Protein AF-T0YMT3-F1 (afdb_monomer_lite)

Foldseek 3Di:
DVVLLVVLLVQLVVVLVVVVVVDPAQEDESEEDPADAQQLQCDPDPQHHVDDPVVSVCSNPVSNVVSCVVSVHDRHHYHYNHPCVVPVPPDDDDWDFPDKAAFQLADQDDDDPPQDPLNVVLSVLLVCLVPDQLVVSLVVLVVSLVVQVVCVVVVNDDPVSNSNSVRSSSNSLVVSLVPADCVDPVRVVVNVVSLVNRAMETEIADFCVPPPVCCLPPVHHHEDDDPDDPVPAADAHYAYAYPDPDPSSRGPPDHRDCVSNPDPDPPDDDDDDDDDHHHDDDDDPPDPDDDDDDDDDDDDD

Radius of gyration: 29.38 Å; chains: 1; bounding box: 83×48×88 Å

InterPro domains:
  IPR002985 Arginine decarboxylase [PR01180] (68-85)
  IPR002985 Arginine decarboxylase [PR01180] (205-226)
  IPR002985 Arginine decarboxylase [PR01180] (230-255)
  IPR002985 Arginine decarboxylase [PTHR43295] (2-250)
  IPR009006 Alanine racemase/group IV decarboxylase, C-terminal [G3DSA:2.40.37.10] (154-273)
  IPR022644 Orn/DAP/Arg decarboxylase 2, N-terminal [PF02784] (3-88)
  IPR029066 PLP-binding barrel [G3DSA:3.20.20.10] (1-90)
  IPR029066 PLP-binding barrel [SSF51419] (3-90)
  IPR040634 Arginine decarboxylase, helical bundle domain [PF17810] (113-195)

pLDDT: mean 78.47, std 23.57, range [20.86, 96.75]

Organism: NCBI:txid410659

Sequence (301 aa):
MRDIASGMREAGQYLVQLAQQGVGLRWIDVGGGLGVDYEGTRSRSYCSINYAIEQYAQAIVQPLAELCASAGLAPPRIVTEAGRAMTAHHAVLITNVSEVETAPRGARGALAADTPAVLRHLHALHAELAARPPTEIYLEAQQHHAEGLALFARGQLDLAQRAALDDVFHALAHAVRARLDPQERAHRALLDELDEKLVDKYFVNFSVFESIPDVWAIDQIFPIVPIAGLDARPTRRGVIADLTCDSDGASISTWTPAASMSACRCTRCPSTRRIAWAFSWSAPIRKPSATSTTCSATPMR

Secondary structure (DSSP, 8-state):
-HHHHHHHHHHHHHHHHHHHTT----EEE--S-----SSSS-SSSTT--SS-HHHHHHHHHHHHHHHHHHHTPPPPEEE---HHHHHTTS------EEEEEPPP-----PPPTT--HHHHHHHHHHHHTTTS-HHHHHHHHHHHHHHHHHHHHTTSS-HHHHHHHHHHHHHHHHHHHTT--TT-HHHHHHHHHHHHHT-EEEEESS-HHHH-HHHHHH--------SS-TTSPP-S-EEEE-SSS-GGGG-B-----TTSS-----TT---------------------------------

Structure (mmCIF, N/CA/C/O backbone):
data_AF-T0YMT3-F1
#
_entry.id   AF-T0YMT3-F1
#
loop_
_atom_site.group_PDB
_atom_site.id
_atom_site.type_symbol
_atom_site.label_atom_id
_atom_site.label_alt_id
_atom_site.label_comp_id
_atom_site.label_asym_id
_atom_site.label_entity_id
_atom_site.label_seq_id
_atom_site.pdbx_PDB_ins_code
_atom_site.Cartn_x
_atom_site.Cartn_y
_atom_site.Cartn_z
_atom_site.occupancy
_atom_site.B_iso_or_equiv
_atom_site.auth_seq_id
_atom_site.auth_comp_id
_atom_site.auth_asym_id
_atom_site.auth_atom_id
_atom_site.pdbx_PDB_model_num
ATOM 1 N N . MET A 1 1 ? -1.712 -0.721 23.842 1.00 70.69 1 MET A N 1
ATOM 2 C CA . MET A 1 1 ? -1.976 -1.313 25.179 1.00 70.69 1 MET A CA 1
ATOM 3 C C . MET A 1 1 ? -1.482 -0.459 26.333 1.00 70.69 1 MET A C 1
ATOM 5 O O . MET A 1 1 ? -2.296 -0.130 27.183 1.00 70.69 1 MET A O 1
ATOM 9 N N . ARG A 1 2 ? -0.193 -0.081 26.386 1.00 78.31 2 ARG A N 1
ATOM 10 C CA . ARG A 1 2 ? 0.311 0.790 27.467 1.00 78.31 2 ARG A CA 1
ATOM 11 C C . ARG A 1 2 ? -0.415 2.135 27.518 1.00 78.31 2 ARG A C 1
ATOM 13 O O . ARG A 1 2 ? -0.766 2.563 28.610 1.00 78.31 2 ARG A O 1
ATOM 20 N N . ASP A 1 3 ? -0.699 2.715 26.356 1.00 82.69 3 ASP A N 1
ATOM 21 C CA . ASP A 1 3 ? -1.367 4.018 26.250 1.00 82.69 3 ASP A CA 1
ATOM 22 C C . ASP A 1 3 ? -2.813 3.946 26.758 1.00 82.69 3 ASP A C 1
ATOM 24 O O . ASP A 1 3 ? -3.186 4.709 27.642 1.00 82.69 3 ASP A O 1
ATOM 28 N N . ILE A 1 4 ? -3.576 2.935 26.317 1.00 84.31 4 ILE A N 1
ATOM 29 C CA . ILE A 1 4 ? -4.943 2.656 26.799 1.00 84.31 4 ILE A CA 1
ATOM 30 C C . ILE A 1 4 ? -4.948 2.461 28.319 1.00 84.31 4 ILE A C 1
ATOM 32 O O . ILE A 1 4 ? -5.679 3.140 29.028 1.00 84.31 4 ILE A O 1
ATOM 36 N N . ALA A 1 5 ? -4.083 1.590 28.845 1.00 84.81 5 ALA A N 1
ATOM 37 C CA . ALA A 1 5 ? -4.021 1.342 30.284 1.00 84.81 5 ALA A CA 1
ATOM 38 C C . ALA A 1 5 ? -3.609 2.593 31.084 1.00 84.81 5 ALA A C 1
ATOM 40 O O . ALA A 1 5 ? -4.014 2.745 32.234 1.00 84.81 5 ALA A O 1
ATOM 41 N N . SER A 1 6 ? -2.793 3.482 30.506 1.00 88.50 6 SER A N 1
ATOM 42 C CA . SER A 1 6 ? -2.407 4.743 31.147 1.00 88.50 6 SER A CA 1
ATOM 43 C C . SER A 1 6 ? -3.567 5.727 31.206 1.00 88.50 6 SER A C 1
ATOM 45 O O . SER A 1 6 ? -3.863 6.222 32.291 1.00 88.50 6 SER A O 1
ATOM 47 N N . GLY A 1 7 ? -4.264 5.935 30.085 1.00 90.44 7 GLY A N 1
ATOM 48 C CA . GLY A 1 7 ? -5.456 6.783 30.044 1.00 90.44 7 GLY A CA 1
ATOM 49 C C . GLY A 1 7 ? -6.549 6.274 30.985 1.00 90.44 7 GLY A C 1
ATOM 50 O O . GLY A 1 7 ? -7.163 7.054 31.704 1.00 90.44 7 GLY A O 1
ATOM 51 N N . MET A 1 8 ? -6.719 4.952 31.085 1.00 90.50 8 MET A N 1
ATOM 52 C CA . MET A 1 8 ? -7.699 4.359 31.997 1.00 90.50 8 MET A CA 1
ATOM 53 C C . MET A 1 8 ? -7.346 4.525 33.475 1.00 90.50 8 MET A C 1
ATOM 55 O O . MET A 1 8 ? -8.243 4.706 34.296 1.00 90.50 8 MET A O 1
ATOM 59 N N . ARG A 1 9 ? -6.055 4.502 33.833 1.00 90.75 9 ARG A N 1
ATOM 60 C CA . ARG A 1 9 ? -5.626 4.824 35.203 1.00 90.75 9 ARG A CA 1
ATOM 61 C C . ARG A 1 9 ? -5.932 6.274 35.554 1.00 90.75 9 ARG A C 1
ATOM 63 O O . ARG A 1 9 ? -6.418 6.533 36.648 1.00 90.75 9 ARG A O 1
ATOM 70 N N . GLU A 1 10 ? -5.669 7.199 34.638 1.00 93.25 10 GLU A N 1
ATOM 71 C CA . GLU A 1 10 ? -5.957 8.619 34.834 1.00 93.25 10 GLU A CA 1
ATOM 72 C C . GLU A 1 10 ? -7.467 8.876 34.955 1.00 93.25 10 GLU A C 1
ATOM 74 O O . GLU A 1 10 ? -7.916 9.453 35.944 1.00 93.25 10 GLU A O 1
ATOM 79 N N . ALA A 1 11 ? -8.271 8.351 34.026 1.00 91.75 11 ALA A N 1
ATOM 80 C CA . ALA A 1 11 ? -9.731 8.443 34.081 1.00 91.75 11 ALA A CA 1
ATOM 81 C C . ALA A 1 11 ? -10.308 7.814 35.365 1.00 91.75 11 ALA A C 1
ATOM 83 O O . ALA A 1 11 ? -11.217 8.365 35.988 1.00 91.75 11 ALA A O 1
ATOM 84 N N . GLY A 1 12 ? -9.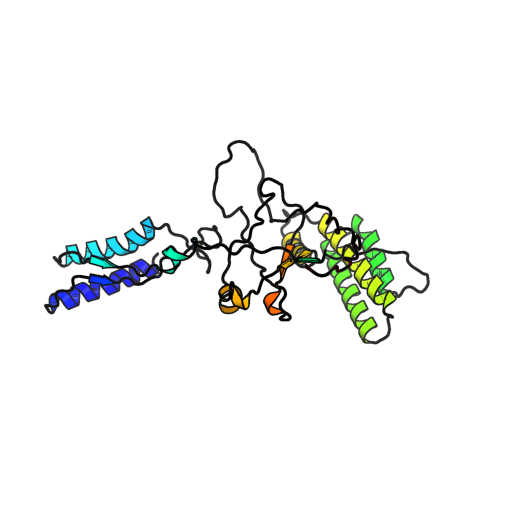743 6.688 35.811 1.00 91.62 12 GLY A N 1
ATOM 85 C CA . GLY A 1 12 ? -10.102 6.063 37.081 1.00 91.62 12 GLY A CA 1
ATOM 86 C C . GLY A 1 12 ? -9.771 6.931 38.301 1.00 91.62 12 GLY A C 1
ATOM 87 O O . GLY A 1 12 ? -10.536 6.941 39.261 1.00 91.62 12 GLY A O 1
ATOM 88 N N . GLN A 1 13 ? -8.684 7.708 38.271 1.00 93.19 13 GLN A N 1
ATOM 89 C CA . GLN A 1 13 ? -8.389 8.671 39.338 1.00 93.19 13 GLN A CA 1
ATOM 90 C C . GLN A 1 13 ? -9.407 9.812 39.367 1.00 93.19 13 GLN A C 1
ATOM 92 O O . GLN A 1 13 ? -9.886 10.160 40.444 1.00 93.19 13 GLN A O 1
ATOM 97 N N . TYR A 1 14 ? -9.811 10.342 38.208 1.00 93.44 14 TYR A N 1
ATOM 98 C CA . TYR A 1 14 ? -10.896 11.327 38.145 1.00 93.44 14 TYR A CA 1
ATOM 99 C C . TYR A 1 14 ? -12.194 10.790 38.759 1.00 93.44 14 TYR A C 1
ATOM 101 O O . TYR A 1 14 ? -12.825 11.490 39.549 1.00 93.44 14 TYR A O 1
ATOM 109 N N . LEU A 1 15 ? -12.558 9.535 38.468 1.00 93.19 15 LEU A N 1
ATOM 110 C CA . LEU A 1 15 ? -13.716 8.876 39.079 1.00 93.19 15 LEU A CA 1
ATOM 111 C C . LEU A 1 15 ? -13.621 8.867 40.614 1.00 93.19 15 LEU A C 1
ATOM 113 O O . LEU A 1 15 ? -14.585 9.233 41.286 1.00 93.19 15 LEU A O 1
ATOM 117 N N . VAL A 1 16 ? -12.465 8.483 41.166 1.00 93.00 16 VAL A N 1
ATOM 118 C CA . VAL A 1 16 ? -12.242 8.434 42.620 1.00 93.00 16 VAL A CA 1
ATOM 119 C C . VAL A 1 16 ? -12.342 9.824 43.249 1.00 93.00 16 VAL A C 1
ATOM 121 O O . VAL A 1 16 ? -13.057 10.000 44.235 1.00 93.00 16 VAL A O 1
ATOM 124 N N . GLN A 1 17 ? -11.664 10.819 42.673 1.00 94.38 17 GLN A N 1
ATOM 125 C CA . GLN A 1 17 ? -11.646 12.188 43.199 1.00 94.38 17 GLN A CA 1
ATOM 126 C C . GLN A 1 17 ? -13.041 12.830 43.166 1.00 94.38 17 GLN A C 1
ATOM 128 O O . GLN A 1 17 ? -13.452 13.478 44.127 1.00 94.38 17 GLN A O 1
ATOM 133 N N . LEU A 1 18 ? -13.810 12.608 42.097 1.00 94.31 18 LEU A N 1
ATOM 134 C CA . LEU A 1 18 ? -15.179 13.117 41.983 1.00 94.31 18 LEU A CA 1
ATOM 135 C C . LEU A 1 18 ? -16.138 12.408 42.948 1.00 94.31 18 LEU A C 1
ATOM 137 O O . LEU A 1 18 ? -16.992 13.058 43.553 1.00 94.31 18 LEU A O 1
ATOM 141 N N . ALA A 1 19 ? -15.966 11.102 43.158 1.00 92.38 19 ALA A N 1
ATOM 142 C CA . ALA A 1 19 ? -16.743 10.363 44.148 1.00 92.38 19 ALA A CA 1
ATOM 143 C C . ALA A 1 19 ? -16.485 10.870 45.578 1.00 92.38 19 ALA A C 1
ATOM 145 O O . ALA A 1 19 ? -17.429 11.027 46.351 1.00 92.38 19 ALA A O 1
ATOM 146 N N . GLN A 1 20 ? -15.234 11.204 45.917 1.00 91.56 20 GLN A N 1
ATOM 147 C CA . GLN A 1 20 ? -14.877 11.807 47.210 1.00 91.56 20 GLN A CA 1
ATOM 148 C C . GLN A 1 20 ? -15.509 13.192 47.417 1.00 91.56 20 GLN A C 1
ATOM 150 O O . GLN A 1 20 ? -15.803 13.570 48.549 1.00 91.56 20 GLN A O 1
ATOM 155 N N . GLN A 1 21 ? -15.780 13.925 46.335 1.00 94.31 21 GLN A N 1
ATOM 156 C CA . GLN A 1 21 ? -16.524 15.190 46.362 1.00 94.31 21 GLN A CA 1
ATOM 157 C C . GLN A 1 21 ? -18.053 14.998 46.419 1.00 94.31 21 GLN A C 1
ATOM 159 O O . GLN A 1 21 ? -18.801 15.972 46.366 1.00 94.31 21 GLN A O 1
ATOM 164 N N . GLY A 1 22 ? -18.537 13.756 46.536 1.00 91.94 22 GLY A N 1
ATOM 165 C CA . GLY A 1 22 ? -19.960 13.429 46.642 1.00 91.94 22 GLY A CA 1
ATOM 166 C C . GLY A 1 22 ? -20.679 13.261 45.300 1.00 91.94 22 GLY A C 1
ATOM 167 O O . GLY A 1 22 ? -21.904 13.136 45.277 1.00 91.94 22 GLY A O 1
ATOM 168 N N . VAL A 1 23 ? -19.955 13.235 44.175 1.00 92.69 23 VAL A N 1
ATOM 169 C CA . VAL A 1 23 ? -20.554 13.036 42.849 1.00 92.69 23 VAL A CA 1
ATOM 170 C C . VAL A 1 23 ? -20.762 11.543 42.583 1.00 92.69 23 VAL A C 1
ATOM 172 O O . VAL A 1 23 ? -19.815 10.776 42.427 1.00 92.69 23 VAL A O 1
ATOM 175 N N . GLY A 1 24 ? -22.023 11.118 42.482 1.00 87.38 24 GLY A N 1
ATOM 176 C CA . GLY A 1 24 ? -22.408 9.725 42.225 1.00 87.38 24 GLY A CA 1
ATOM 177 C C . GLY A 1 24 ? -22.296 9.305 40.755 1.00 87.38 24 GLY A C 1
ATOM 178 O O . GLY A 1 24 ? -23.312 9.029 40.112 1.00 87.38 24 GLY A O 1
ATOM 179 N N . LEU A 1 25 ? -21.079 9.252 40.209 1.00 89.69 25 LEU A N 1
ATOM 180 C CA . LEU A 1 25 ? -20.840 8.772 38.845 1.00 89.69 25 LEU A CA 1
ATOM 181 C C . LEU A 1 25 ? -21.135 7.269 38.729 1.00 89.69 25 LEU A C 1
ATOM 183 O O . LEU A 1 25 ? -20.597 6.452 39.469 1.00 89.69 25 LEU A O 1
ATOM 187 N N . ARG A 1 26 ? -21.998 6.901 37.776 1.00 90.69 26 ARG A N 1
ATOM 188 C CA . ARG A 1 26 ? -22.407 5.502 37.525 1.00 90.69 26 ARG A CA 1
ATOM 189 C C . ARG A 1 26 ? -21.915 4.944 36.198 1.00 90.69 26 ARG A C 1
ATOM 191 O O . ARG A 1 26 ? -22.043 3.745 35.970 1.00 90.69 26 ARG A O 1
ATOM 198 N N . TRP A 1 27 ? -21.410 5.809 35.330 1.00 93.75 27 TRP A N 1
ATOM 199 C CA . TRP A 1 27 ? -21.008 5.477 33.975 1.00 93.75 27 TRP A CA 1
ATOM 200 C C . TRP A 1 27 ? -19.630 6.058 33.718 1.00 93.75 27 TRP A C 1
ATOM 202 O O . TRP A 1 27 ? -19.360 7.193 34.110 1.00 93.75 27 TRP A O 1
ATOM 212 N N . ILE A 1 28 ? -18.789 5.274 33.062 1.00 93.44 28 ILE A N 1
ATOM 213 C CA . ILE A 1 28 ? -17.528 5.730 32.505 1.00 93.44 28 ILE A CA 1
ATOM 214 C C . ILE A 1 28 ? -17.524 5.392 31.022 1.00 93.44 28 ILE A C 1
ATOM 216 O O . ILE A 1 28 ? -17.744 4.242 30.635 1.00 93.44 28 ILE A O 1
ATOM 220 N N . ASP A 1 29 ? -17.320 6.419 30.211 1.00 94.44 29 ASP A N 1
ATOM 221 C CA . ASP A 1 29 ? -17.131 6.272 28.780 1.00 94.44 29 ASP A CA 1
ATOM 222 C C . ASP A 1 29 ? -15.634 6.223 28.492 1.00 94.44 29 ASP A C 1
ATOM 224 O O . ASP A 1 29 ? -14.888 7.114 28.904 1.00 94.44 29 ASP A O 1
ATOM 228 N N . VAL A 1 30 ? -15.187 5.150 27.845 1.00 92.38 30 VAL A N 1
ATOM 229 C CA . VAL A 1 30 ? -13.780 4.978 27.461 1.00 92.38 30 VAL A CA 1
ATOM 230 C C . VAL A 1 30 ? -13.507 5.448 26.034 1.00 92.38 30 VAL A C 1
ATOM 232 O O . VAL A 1 30 ? -12.371 5.357 25.567 1.00 92.38 30 VAL A O 1
ATOM 235 N N . GLY A 1 31 ? -14.540 5.942 25.346 1.00 92.12 31 GLY A N 1
ATOM 236 C CA . GLY A 1 31 ? -14.498 6.331 23.949 1.00 92.12 31 GLY A CA 1
ATOM 237 C C . GLY A 1 31 ? -14.213 5.145 23.029 1.00 92.12 31 GLY A C 1
ATOM 238 O O . GLY A 1 31 ? -14.488 3.978 23.341 1.00 92.12 31 GLY A O 1
ATOM 239 N N . GLY A 1 32 ? -13.668 5.461 21.856 1.00 90.31 32 GLY A N 1
ATOM 240 C CA . GLY A 1 32 ? -13.253 4.482 20.857 1.00 90.31 32 GLY A CA 1
ATOM 241 C C . GLY A 1 32 ? -11.846 3.920 21.094 1.00 90.31 32 GLY A C 1
ATOM 242 O O . GLY A 1 32 ? -11.439 3.570 22.200 1.00 90.31 32 GLY A O 1
ATOM 243 N N . GLY A 1 33 ? -11.081 3.787 20.010 1.00 86.94 33 GLY A N 1
ATOM 244 C CA . GLY A 1 33 ? -9.682 3.347 20.071 1.00 86.94 33 GLY A CA 1
ATOM 245 C C . GLY A 1 33 ? -9.469 1.831 20.042 1.00 86.94 33 GLY A C 1
ATOM 246 O O . GLY A 1 33 ? -8.318 1.394 19.989 1.00 86.94 33 GLY A O 1
ATOM 247 N N . LEU A 1 34 ? -10.539 1.026 20.005 1.00 90.81 34 LEU A N 1
ATOM 248 C CA . LEU A 1 34 ? -10.442 -0.369 19.572 1.00 90.81 34 LEU A CA 1
ATOM 249 C C . LEU A 1 34 ? -10.103 -0.387 18.076 1.00 90.81 34 LEU A C 1
ATOM 251 O O . LEU A 1 34 ? -10.933 -0.044 17.231 1.00 90.81 34 LEU A O 1
ATOM 255 N N . GLY A 1 35 ? -8.854 -0.722 17.766 1.00 89.62 35 GLY A N 1
ATOM 256 C CA . GLY A 1 35 ? -8.352 -0.742 16.399 1.00 89.62 35 GLY A CA 1
ATOM 257 C C . GLY A 1 35 ? -8.763 -1.999 15.634 1.00 89.62 35 GLY A C 1
ATOM 258 O O . GLY A 1 35 ? -9.349 -2.931 16.184 1.00 89.62 35 GLY A O 1
ATOM 259 N N . VAL A 1 36 ? -8.430 -2.009 14.347 1.00 90.69 36 VAL A N 1
ATOM 260 C CA . VAL A 1 36 ? -8.690 -3.106 13.412 1.00 90.69 36 VAL A CA 1
ATOM 261 C C . VAL A 1 36 ? -7.386 -3.442 12.700 1.00 90.69 36 VAL A C 1
ATOM 263 O O . VAL A 1 36 ? -6.619 -2.545 12.361 1.00 90.69 36 VAL A O 1
ATOM 266 N N . ASP A 1 37 ? -7.122 -4.733 12.511 1.00 90.00 37 ASP A N 1
ATOM 267 C CA . ASP A 1 37 ? -5.931 -5.206 11.810 1.00 90.00 37 ASP A CA 1
ATOM 268 C C . ASP A 1 37 ? -6.194 -5.279 10.300 1.00 90.00 37 ASP A C 1
ATOM 270 O O . ASP A 1 37 ? -6.636 -6.311 9.797 1.00 90.00 37 ASP A O 1
ATOM 274 N N . TYR A 1 38 ? -5.947 -4.181 9.581 1.00 87.75 38 TYR A N 1
ATOM 275 C CA . TYR A 1 38 ? -6.129 -4.139 8.126 1.00 87.75 38 TYR A CA 1
ATOM 276 C C . TYR A 1 38 ? -4.989 -4.841 7.373 1.00 87.75 38 TYR A C 1
ATOM 278 O O . TYR A 1 38 ? -5.183 -5.310 6.257 1.00 87.75 38 TYR A O 1
ATOM 286 N N . GLU A 1 39 ? -3.806 -4.960 7.979 1.00 84.38 39 GLU A N 1
ATOM 287 C CA . GLU A 1 39 ? -2.652 -5.654 7.391 1.00 84.38 39 GLU A CA 1
ATOM 288 C C . GLU A 1 39 ? -2.593 -7.152 7.749 1.00 84.38 39 GLU A C 1
ATOM 290 O O . GLU A 1 39 ? -1.747 -7.902 7.254 1.00 84.38 39 GLU A O 1
ATOM 295 N N . GLY A 1 40 ? -3.401 -7.615 8.696 1.00 83.69 40 GLY A N 1
ATOM 296 C CA . GLY A 1 40 ? -3.284 -8.963 9.249 1.00 83.69 40 GLY A CA 1
ATOM 297 C C . GLY A 1 40 ? -1.931 -9.256 9.916 1.00 83.69 40 GLY A C 1
ATOM 298 O O . GLY A 1 40 ? -1.668 -10.408 10.248 1.00 83.69 40 GLY A O 1
ATOM 299 N N . THR A 1 41 ? -1.031 -8.275 10.077 1.00 80.44 41 THR A N 1
ATOM 300 C CA . THR A 1 41 ? 0.341 -8.489 10.580 1.00 80.44 41 THR A CA 1
ATOM 301 C C . THR A 1 41 ? 0.389 -8.624 12.091 1.00 80.44 41 THR A C 1
ATOM 303 O O . THR A 1 41 ? 1.418 -9.040 12.632 1.00 80.44 41 THR A O 1
ATOM 306 N N . ARG A 1 42 ? -0.705 -8.285 12.782 1.00 82.38 42 ARG A N 1
ATOM 307 C CA . ARG A 1 42 ? -0.769 -8.164 14.239 1.00 82.38 42 ARG A CA 1
ATOM 308 C C . ARG A 1 42 ? 0.399 -7.368 14.823 1.00 82.38 42 ARG A C 1
ATOM 310 O O . ARG A 1 42 ? 0.966 -7.713 15.864 1.00 82.38 42 ARG A O 1
ATOM 317 N N . SER A 1 43 ? 0.804 -6.322 14.113 1.00 82.00 43 SER A N 1
ATOM 318 C CA . SER A 1 43 ? 1.962 -5.502 14.441 1.00 82.00 43 SER A CA 1
ATOM 319 C C . SER A 1 43 ? 1.549 -4.141 15.012 1.00 82.00 43 SER A C 1
ATOM 321 O O . SER A 1 43 ? 0.364 -3.834 15.150 1.00 82.00 43 SER A O 1
ATOM 323 N N . ARG A 1 44 ? 2.543 -3.332 15.403 1.00 78.56 44 ARG A N 1
ATOM 324 C CA . ARG A 1 44 ? 2.352 -1.944 15.863 1.00 78.56 44 ARG A CA 1
ATOM 325 C C . ARG A 1 44 ? 2.399 -0.933 14.705 1.00 78.56 44 ARG A C 1
ATOM 327 O O . ARG A 1 44 ? 2.695 0.232 14.959 1.00 78.56 44 ARG A O 1
ATOM 334 N N . SER A 1 45 ? 2.211 -1.380 13.462 1.00 80.69 45 SER A N 1
ATOM 335 C CA . SER A 1 45 ? 2.116 -0.483 12.308 1.00 80.69 45 SER A CA 1
ATOM 336 C C . SER A 1 45 ? 0.841 0.360 12.371 1.00 80.69 45 SER A C 1
ATOM 338 O O . SER A 1 45 ? -0.079 0.072 13.138 1.00 80.69 45 SER A O 1
ATOM 340 N N . TYR A 1 46 ? 0.816 1.432 11.582 1.00 81.38 46 TYR A N 1
ATOM 341 C CA . TYR A 1 46 ? -0.253 2.428 11.588 1.00 81.38 46 TYR A CA 1
ATOM 342 C C . TYR A 1 46 ? -1.634 1.830 11.257 1.00 81.38 46 TYR A C 1
ATOM 344 O O . TYR A 1 46 ? -2.615 2.155 11.919 1.00 81.38 46 TYR A O 1
ATOM 352 N N . CYS A 1 47 ? -1.691 0.887 10.311 1.00 83.31 47 CYS A N 1
ATOM 353 C CA . CYS A 1 47 ? -2.921 0.223 9.867 1.00 83.31 47 CYS A CA 1
ATOM 354 C C . CYS A 1 47 ? -3.161 -1.150 10.534 1.00 83.31 47 CYS A C 1
ATOM 356 O O . CYS A 1 47 ? -3.930 -1.966 10.021 1.00 83.31 47 CYS A O 1
ATOM 358 N N . SER A 1 48 ? -2.503 -1.438 11.662 1.00 86.38 48 SER A N 1
ATOM 359 C CA . SER A 1 48 ? -2.582 -2.726 12.366 1.00 86.38 48 SER A CA 1
ATOM 360 C C . SER A 1 48 ? -2.817 -2.548 13.869 1.00 86.38 48 SER A C 1
ATOM 362 O O . SER A 1 48 ? -2.643 -1.475 14.446 1.00 86.38 48 SER A O 1
ATOM 364 N N . ILE A 1 49 ? -3.168 -3.648 14.538 1.00 86.19 49 ILE A N 1
ATOM 365 C CA . ILE A 1 49 ? -3.189 -3.754 15.999 1.00 86.19 49 ILE A CA 1
ATOM 366 C C . ILE A 1 49 ? -2.337 -4.924 16.476 1.00 86.19 49 ILE A C 1
ATOM 368 O O . ILE A 1 49 ? -2.304 -5.976 15.855 1.00 86.19 49 ILE A O 1
ATOM 372 N N . ASN A 1 50 ? -1.684 -4.782 17.628 1.00 86.19 50 ASN A N 1
ATOM 373 C CA . ASN A 1 50 ? -0.872 -5.847 18.227 1.00 86.19 50 ASN A CA 1
ATOM 374 C C . ASN A 1 50 ? -1.533 -6.502 19.450 1.00 86.19 50 ASN A C 1
ATOM 376 O O . ASN A 1 50 ? -0.839 -7.034 20.318 1.00 86.19 50 ASN A O 1
ATOM 380 N N . TYR A 1 51 ? -2.856 -6.402 19.557 1.00 87.00 51 TYR A N 1
ATOM 381 C CA . TYR A 1 51 ? -3.616 -6.889 20.698 1.00 87.00 51 TYR A CA 1
ATOM 382 C C . TYR A 1 51 ? -4.932 -7.530 20.262 1.00 87.00 51 TYR A C 1
ATOM 384 O O . TYR A 1 51 ? -5.487 -7.193 19.220 1.00 87.00 51 TYR A O 1
ATOM 392 N N . ALA A 1 52 ? -5.422 -8.463 21.071 1.00 89.06 52 ALA A N 1
ATOM 393 C CA . ALA A 1 52 ? -6.738 -9.068 20.907 1.00 89.06 52 ALA A CA 1
ATOM 394 C C . ALA A 1 52 ? -7.820 -8.258 21.640 1.00 89.06 52 ALA A C 1
ATOM 396 O O . ALA A 1 52 ? -7.520 -7.456 22.531 1.00 89.06 52 ALA A O 1
ATOM 397 N N . ILE A 1 53 ? -9.088 -8.500 21.305 1.00 91.12 53 ILE A N 1
ATOM 398 C CA . ILE A 1 53 ? -10.225 -7.812 21.931 1.00 91.12 53 ILE A CA 1
ATOM 399 C C . ILE A 1 53 ? -10.291 -8.077 23.443 1.00 91.12 53 ILE A C 1
ATOM 401 O O . ILE A 1 53 ? -10.593 -7.174 24.221 1.00 91.12 53 ILE A O 1
ATOM 405 N N . GLU A 1 54 ? -9.907 -9.276 23.884 1.00 92.94 54 GLU A N 1
ATOM 406 C CA . GLU A 1 54 ? -9.844 -9.641 25.300 1.00 92.94 54 GLU A CA 1
ATOM 407 C C . GLU A 1 54 ? -8.775 -8.828 26.028 1.00 92.94 54 GLU A C 1
ATOM 409 O O . GLU A 1 54 ? -8.986 -8.382 27.153 1.00 92.94 54 GLU A O 1
ATOM 414 N N . GLN A 1 55 ? -7.636 -8.593 25.376 1.00 91.56 55 GLN A N 1
ATOM 415 C CA . GLN A 1 55 ? -6.557 -7.792 25.945 1.00 91.56 55 GLN A CA 1
ATOM 416 C C . GLN A 1 55 ? -6.981 -6.324 26.058 1.00 91.56 55 GLN A C 1
ATOM 418 O O . GLN A 1 55 ? -6.709 -5.700 27.082 1.00 91.56 55 GLN A O 1
ATOM 423 N N . TYR A 1 56 ? -7.678 -5.786 25.048 1.00 92.56 56 TYR A N 1
ATOM 424 C CA . TYR A 1 56 ? -8.284 -4.450 25.103 1.00 92.56 56 TYR A CA 1
ATOM 425 C C . TYR A 1 56 ? -9.248 -4.324 26.289 1.00 92.56 56 TYR A C 1
ATOM 427 O O . TYR A 1 56 ? -9.084 -3.428 27.117 1.00 92.56 56 TYR A O 1
ATOM 435 N N . ALA A 1 57 ? -10.181 -5.270 26.430 1.00 93.50 57 ALA A N 1
ATOM 436 C CA . ALA A 1 57 ? -11.128 -5.292 27.541 1.00 93.50 57 ALA A CA 1
ATOM 437 C C . ALA A 1 57 ? -10.416 -5.371 28.902 1.00 93.50 57 ALA A C 1
ATOM 439 O O . ALA A 1 57 ? -10.743 -4.614 29.814 1.00 93.50 57 ALA A O 1
ATOM 440 N N . GLN A 1 58 ? -9.395 -6.223 29.036 1.00 93.94 58 GLN A N 1
ATOM 441 C CA . GLN A 1 58 ? -8.599 -6.334 30.262 1.00 93.94 58 GLN A CA 1
ATOM 442 C C . GLN A 1 58 ? -7.885 -5.026 30.613 1.00 93.94 58 GLN A C 1
ATOM 444 O O . GLN A 1 58 ? -7.921 -4.607 31.767 1.00 93.94 58 GLN A O 1
ATOM 449 N N . ALA A 1 59 ? -7.288 -4.342 29.634 1.00 92.00 59 ALA A N 1
ATOM 450 C CA . ALA A 1 59 ? -6.590 -3.078 29.871 1.00 92.00 59 ALA A CA 1
ATOM 451 C C . ALA A 1 59 ? -7.507 -1.933 30.324 1.00 92.00 59 ALA A C 1
ATOM 453 O O . ALA A 1 59 ? -7.008 -0.953 30.874 1.00 92.00 59 ALA A O 1
ATOM 454 N N . ILE A 1 60 ? -8.817 -2.061 30.111 1.00 93.38 60 ILE A N 1
ATOM 455 C CA . ILE A 1 60 ? -9.831 -1.120 30.591 1.00 93.38 60 ILE A CA 1
ATOM 456 C C . ILE A 1 60 ? -10.382 -1.549 31.947 1.00 93.38 60 ILE A C 1
ATOM 458 O O . ILE A 1 60 ? -10.401 -0.761 32.892 1.00 93.38 60 ILE A O 1
ATOM 462 N N . VAL A 1 61 ? -10.819 -2.804 32.054 1.00 94.44 61 VAL A N 1
ATOM 463 C CA . VAL A 1 61 ? -11.519 -3.312 33.238 1.00 94.44 61 VAL A CA 1
ATOM 464 C C . VAL A 1 61 ? -10.577 -3.426 34.432 1.00 94.44 61 VAL A C 1
ATOM 466 O O . VAL A 1 61 ? -10.959 -3.050 35.538 1.00 94.44 61 VAL A O 1
ATOM 469 N N . GLN A 1 62 ? -9.351 -3.917 34.230 1.00 93.69 62 GLN A N 1
ATOM 470 C CA . GLN A 1 62 ? -8.439 -4.205 35.336 1.00 93.69 62 GLN A CA 1
ATOM 471 C C . GLN A 1 62 ? -8.030 -2.940 36.114 1.00 93.69 62 GLN A C 1
ATOM 473 O O . GLN A 1 62 ? -8.241 -2.927 37.328 1.00 93.69 62 GLN A O 1
ATOM 478 N N . PRO A 1 63 ? -7.533 -1.853 35.483 1.00 92.44 63 PRO A N 1
ATOM 479 C CA . PRO A 1 63 ? -7.158 -0.651 36.228 1.00 92.44 63 PRO A CA 1
ATOM 480 C C . PRO A 1 63 ? -8.337 -0.015 36.971 1.00 92.44 63 PRO A C 1
ATOM 482 O O . PRO A 1 63 ? -8.180 0.446 38.099 1.00 92.44 63 PRO A O 1
ATOM 485 N N . LEU A 1 64 ? -9.528 -0.012 36.361 1.00 92.31 64 LEU A N 1
ATOM 486 C CA . LEU A 1 64 ? -10.732 0.520 36.999 1.00 92.31 64 LEU A CA 1
ATOM 487 C C . LEU A 1 64 ? -11.157 -0.314 38.208 1.00 92.31 64 LEU A C 1
ATOM 489 O O . LEU A 1 64 ? -11.496 0.253 39.246 1.00 92.31 64 LEU A O 1
ATOM 493 N N . ALA A 1 65 ? -11.127 -1.643 38.092 1.00 93.12 65 ALA A N 1
ATOM 494 C CA . ALA A 1 65 ? -11.488 -2.544 39.179 1.00 93.12 65 ALA A CA 1
ATOM 495 C C . ALA A 1 65 ? -10.537 -2.399 40.376 1.00 93.12 65 ALA A C 1
ATOM 497 O O . ALA A 1 65 ? -10.999 -2.285 41.511 1.00 93.12 65 ALA A O 1
ATOM 498 N N . GLU A 1 66 ? -9.227 -2.343 40.122 1.00 93.69 66 GLU A N 1
ATOM 499 C CA . GLU A 1 66 ? -8.201 -2.146 41.154 1.00 93.69 66 GLU A CA 1
ATOM 500 C C . GLU A 1 66 ? -8.381 -0.802 41.878 1.00 93.69 66 GLU A C 1
ATOM 502 O O . GLU A 1 66 ? -8.370 -0.751 43.111 1.00 93.69 66 GLU A O 1
ATOM 507 N N . LEU A 1 67 ? -8.627 0.281 41.131 1.00 93.00 67 LEU A N 1
ATOM 508 C CA . LEU A 1 67 ? -8.861 1.608 41.704 1.00 93.00 67 LEU A CA 1
ATOM 509 C C . LEU A 1 67 ? -10.141 1.658 42.542 1.00 93.00 67 LEU A C 1
ATOM 511 O O . LEU A 1 67 ? -10.094 2.112 43.686 1.00 93.00 67 LEU A O 1
ATOM 515 N N . CYS A 1 68 ? -11.260 1.142 42.025 1.00 92.19 68 CYS A N 1
ATOM 516 C CA . CYS A 1 68 ? -12.525 1.109 42.763 1.00 92.19 68 CYS A CA 1
ATOM 517 C C . CYS A 1 68 ? -12.404 0.286 44.052 1.00 92.19 68 CYS A C 1
ATOM 519 O O . CYS A 1 68 ? -12.849 0.740 45.105 1.00 92.19 68 CYS A O 1
ATOM 521 N N . ALA A 1 69 ? -11.744 -0.877 43.994 1.00 93.81 69 ALA A N 1
ATOM 522 C CA . ALA A 1 69 ? -11.496 -1.709 45.168 1.00 93.81 69 ALA A CA 1
ATOM 523 C C . ALA A 1 69 ? -10.651 -0.974 46.221 1.00 93.81 69 ALA A C 1
ATOM 525 O O . ALA A 1 69 ? -10.995 -0.991 47.401 1.00 93.81 69 ALA A O 1
ATOM 526 N N . SER A 1 70 ? -9.588 -0.280 45.798 1.00 93.06 70 SER A N 1
ATOM 527 C CA . SER A 1 70 ? -8.718 0.483 46.704 1.00 93.06 70 SER A CA 1
ATOM 528 C C . SER A 1 70 ? -9.415 1.682 47.361 1.00 93.06 70 SER A C 1
ATOM 530 O O . SER A 1 70 ? -9.137 2.001 48.514 1.00 93.06 70 SER A O 1
ATOM 532 N N . ALA A 1 71 ? -10.343 2.324 46.648 1.00 91.44 71 ALA A N 1
ATOM 533 C CA . ALA A 1 71 ? -11.081 3.492 47.118 1.00 91.44 71 ALA A CA 1
ATOM 534 C C . ALA A 1 71 ? -12.395 3.135 47.840 1.00 91.44 71 ALA A C 1
ATOM 536 O O . ALA A 1 71 ? -13.090 4.032 48.314 1.00 91.44 71 ALA A O 1
ATOM 537 N N . GLY A 1 72 ? -12.757 1.848 47.910 1.00 92.38 72 GLY A N 1
ATOM 538 C CA . GLY A 1 72 ? -14.024 1.389 48.487 1.00 92.38 72 GLY A CA 1
ATOM 539 C C . GLY A 1 72 ? -15.257 1.836 47.693 1.00 92.38 72 GLY A C 1
ATOM 540 O O . GLY A 1 72 ? -16.329 2.017 48.268 1.00 92.38 72 GLY A O 1
ATOM 541 N N . LEU A 1 73 ? -15.110 2.046 46.382 1.00 91.44 73 LEU A N 1
ATOM 542 C CA . LEU A 1 73 ? -16.175 2.512 45.495 1.00 91.44 73 LEU A CA 1
ATOM 543 C C . LEU A 1 73 ? -16.844 1.345 44.765 1.00 91.44 73 LEU A C 1
ATOM 545 O O . LEU A 1 73 ? -16.206 0.353 44.409 1.00 91.44 73 LEU A O 1
ATOM 549 N N . ALA A 1 74 ? -18.141 1.488 44.488 1.00 90.75 74 ALA A N 1
ATOM 550 C CA . ALA A 1 74 ? -18.849 0.570 43.605 1.00 90.75 74 ALA A CA 1
ATOM 551 C C . ALA A 1 74 ? -18.326 0.716 42.159 1.00 90.75 74 ALA A C 1
ATOM 553 O O . ALA A 1 74 ? -18.249 1.845 41.667 1.00 90.75 74 ALA A O 1
ATOM 554 N N . PRO A 1 75 ? -18.006 -0.388 41.456 1.00 92.06 75 PRO A N 1
ATOM 555 C CA . PRO A 1 75 ? -17.566 -0.318 40.066 1.00 92.06 75 PRO A CA 1
ATOM 556 C C . PRO A 1 75 ? -18.615 0.353 39.160 1.00 92.06 75 PRO A C 1
ATOM 558 O O . PRO A 1 75 ? -19.796 -0.012 39.227 1.00 92.06 75 PRO A O 1
ATOM 561 N N . PRO A 1 76 ? -18.221 1.310 38.298 1.00 93.19 76 PRO A N 1
ATOM 562 C CA . PRO A 1 76 ? -19.140 1.957 37.371 1.00 93.19 76 PRO A CA 1
ATOM 563 C C . PRO A 1 76 ? -19.503 1.027 36.206 1.00 93.19 76 PRO A C 1
ATOM 565 O O . PRO A 1 76 ? -18.823 0.040 35.918 1.00 93.19 76 PRO A O 1
ATOM 568 N N . ARG A 1 77 ? -20.560 1.380 35.475 1.00 95.19 77 ARG A N 1
ATOM 569 C CA . ARG A 1 77 ? -20.861 0.787 34.168 1.00 95.19 77 ARG A CA 1
ATOM 570 C C . ARG A 1 77 ? -19.921 1.365 33.116 1.00 95.19 77 ARG A C 1
ATOM 572 O O . ARG A 1 77 ? -19.745 2.577 33.054 1.00 95.19 77 ARG A O 1
ATOM 579 N N . ILE A 1 78 ? -19.353 0.502 32.285 1.00 94.81 78 ILE A N 1
ATOM 580 C CA . ILE A 1 78 ? -18.389 0.884 31.249 1.00 94.81 78 ILE A CA 1
ATOM 581 C C . ILE A 1 78 ? -19.108 0.947 29.900 1.00 94.81 78 ILE A C 1
ATOM 583 O O . ILE A 1 78 ? -19.838 0.019 29.548 1.00 94.81 78 ILE A O 1
ATOM 587 N N . VAL A 1 79 ? -18.893 2.031 29.158 1.00 95.25 79 VAL A N 1
ATOM 588 C CA . VAL A 1 79 ? -19.354 2.226 27.775 1.00 95.25 79 VAL A CA 1
ATOM 589 C C . VAL A 1 79 ? -18.132 2.405 26.884 1.00 95.25 79 VAL A C 1
ATOM 591 O O . VAL A 1 79 ? -17.157 3.018 27.306 1.00 95.25 79 VAL A O 1
ATOM 594 N N . THR A 1 80 ? -18.174 1.841 25.676 1.00 94.06 80 THR A N 1
ATOM 595 C CA . THR A 1 80 ? -17.145 2.021 24.645 1.00 94.06 80 THR A CA 1
ATOM 596 C C . THR A 1 80 ? -17.796 2.420 23.327 1.00 94.06 80 THR A C 1
ATOM 598 O O . THR A 1 80 ? -18.812 1.854 22.924 1.00 94.06 80 THR A O 1
ATOM 601 N N . GLU A 1 81 ? -17.181 3.373 22.639 1.00 95.50 81 GLU A N 1
ATOM 602 C CA . GLU A 1 81 ? -17.611 3.923 21.354 1.00 95.50 81 GLU A CA 1
ATOM 603 C C . GLU A 1 81 ? -16.792 3.301 20.208 1.00 95.50 81 GLU A C 1
ATOM 605 O O . GLU A 1 81 ? -16.219 3.980 19.353 1.00 95.50 81 GLU A O 1
ATOM 610 N N . ALA A 1 82 ? -16.673 1.971 20.203 1.00 93.50 82 ALA A N 1
ATOM 611 C CA . ALA A 1 82 ? -15.829 1.210 19.279 1.00 93.50 82 ALA A CA 1
ATOM 612 C C . ALA A 1 82 ? -16.404 1.100 17.846 1.00 93.50 82 ALA A C 1
ATOM 614 O O . ALA A 1 82 ? -16.455 0.016 17.264 1.00 93.50 82 ALA A O 1
ATOM 615 N N . GLY A 1 83 ? -16.814 2.224 17.248 1.00 94.69 83 GLY A N 1
ATOM 616 C CA . GLY A 1 83 ? -17.507 2.270 15.956 1.00 94.69 83 GLY A CA 1
ATOM 617 C C . GLY A 1 83 ? -16.738 1.590 14.819 1.00 94.69 83 GLY A C 1
ATOM 618 O O . GLY A 1 83 ? -17.281 0.705 14.164 1.00 94.69 83 GLY A O 1
ATOM 619 N N . ARG A 1 84 ? -15.449 1.922 14.638 1.00 92.88 84 ARG A N 1
ATOM 620 C CA . ARG A 1 84 ? -14.598 1.309 13.598 1.00 92.88 84 ARG A CA 1
ATOM 621 C C . ARG A 1 84 ? -14.524 -0.211 13.737 1.00 92.88 84 ARG A C 1
ATOM 623 O O . ARG A 1 84 ? -14.615 -0.918 12.743 1.00 92.88 84 ARG A O 1
ATOM 630 N N . ALA A 1 85 ? -14.385 -0.723 14.957 1.00 91.50 85 ALA A N 1
ATOM 631 C CA . ALA A 1 85 ? -14.314 -2.161 15.189 1.00 91.50 85 ALA A CA 1
ATOM 632 C C . ALA A 1 85 ? -15.624 -2.876 14.819 1.00 91.50 85 ALA A C 1
ATOM 634 O O . ALA A 1 85 ? -15.590 -4.000 14.323 1.00 91.50 85 ALA A O 1
ATOM 635 N N . MET A 1 86 ? -16.767 -2.212 15.018 1.00 92.62 86 MET A N 1
ATOM 636 C CA . MET A 1 86 ? -18.084 -2.744 14.662 1.00 92.62 86 MET A CA 1
ATOM 637 C C . MET A 1 86 ? -18.353 -2.703 13.154 1.00 92.62 86 MET A C 1
ATOM 639 O O . MET A 1 86 ? -18.986 -3.614 12.625 1.00 92.62 86 MET A O 1
ATOM 643 N N . THR A 1 87 ? -17.891 -1.663 12.457 1.00 95.06 87 THR A N 1
ATOM 644 C CA . THR A 1 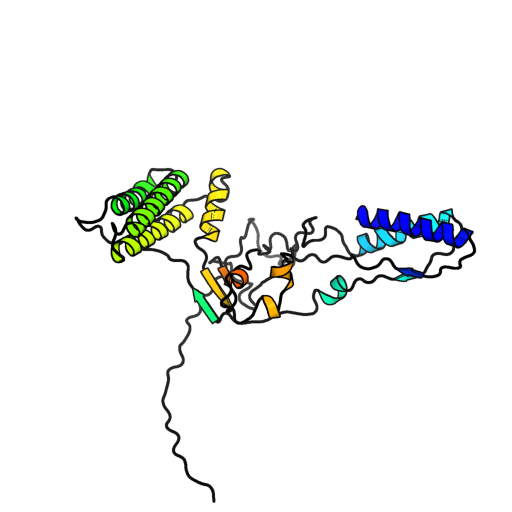87 ? -18.237 -1.429 11.048 1.00 95.06 87 THR A CA 1
ATOM 645 C C . THR A 1 87 ? -17.132 -1.802 10.061 1.00 95.06 87 THR A C 1
ATOM 647 O O . THR A 1 87 ? -17.416 -1.931 8.881 1.00 95.06 87 THR A O 1
ATOM 650 N N . ALA A 1 88 ? -15.882 -2.042 10.455 1.00 91.38 88 ALA A N 1
ATOM 651 C CA . ALA A 1 88 ? -14.813 -2.222 9.463 1.00 91.38 88 ALA A CA 1
ATOM 652 C C . ALA A 1 88 ? -15.027 -3.402 8.490 1.00 91.38 88 ALA A C 1
ATOM 654 O O . ALA A 1 88 ? -14.691 -3.284 7.319 1.00 91.38 88 ALA A O 1
ATOM 655 N N . HIS A 1 89 ? -15.603 -4.520 8.947 1.00 92.56 89 HIS A N 1
ATOM 656 C CA . HIS A 1 89 ? -15.691 -5.758 8.154 1.00 92.56 89 HIS A CA 1
ATOM 657 C C . HIS A 1 89 ? -17.073 -6.025 7.536 1.00 92.56 89 HIS A C 1
ATOM 659 O O . HIS A 1 89 ? -17.262 -7.056 6.894 1.00 92.56 89 HIS A O 1
ATOM 665 N N . HIS A 1 90 ? -18.063 -5.152 7.757 1.00 94.94 90 HIS A N 1
ATOM 666 C CA . HIS A 1 90 ? -19.447 -5.419 7.334 1.00 94.94 90 HIS A CA 1
ATOM 667 C C . HIS A 1 90 ? -19.709 -5.152 5.844 1.00 94.94 90 HIS A C 1
ATOM 669 O O . HIS A 1 90 ? -20.719 -5.614 5.315 1.00 94.94 90 HIS A O 1
ATOM 675 N N . ALA A 1 91 ? -18.829 -4.400 5.182 1.00 93.19 91 ALA A N 1
ATOM 676 C CA . ALA A 1 91 ? -18.992 -3.965 3.803 1.00 93.19 91 ALA A CA 1
ATOM 677 C C . ALA A 1 91 ? -17.793 -4.400 2.955 1.00 93.19 91 ALA A C 1
ATOM 679 O O . ALA A 1 91 ? -16.653 -4.384 3.416 1.00 93.19 91 ALA A O 1
ATOM 680 N N . VAL A 1 92 ? -18.066 -4.777 1.706 1.00 93.06 92 VAL A N 1
ATOM 681 C CA . VAL A 1 92 ? -17.055 -5.152 0.712 1.00 93.06 92 VAL A CA 1
ATOM 682 C C . VAL A 1 92 ? -17.355 -4.398 -0.575 1.00 93.06 92 VAL A C 1
ATOM 684 O O . VAL A 1 92 ? -18.483 -4.442 -1.068 1.00 93.06 92 VAL A O 1
ATOM 687 N N . LEU A 1 93 ? -16.344 -3.731 -1.129 1.00 91.69 93 LEU A N 1
ATOM 688 C CA . LEU A 1 93 ? -16.423 -3.120 -2.451 1.00 91.69 93 LEU A CA 1
ATOM 689 C C . LEU A 1 93 ? -16.063 -4.166 -3.508 1.00 91.69 93 LEU A C 1
ATOM 691 O O . LEU A 1 93 ? -14.964 -4.717 -3.501 1.00 91.69 93 LEU A O 1
ATOM 695 N N . ILE A 1 94 ? -16.996 -4.435 -4.420 1.00 93.25 94 ILE A N 1
ATOM 696 C CA . ILE A 1 94 ? -16.806 -5.360 -5.538 1.00 93.25 94 ILE A CA 1
ATOM 697 C C . ILE A 1 94 ? -16.866 -4.560 -6.832 1.00 93.25 94 ILE A C 1
ATOM 699 O O . ILE A 1 94 ? -17.850 -3.878 -7.102 1.00 93.25 94 ILE A O 1
ATOM 703 N N . THR A 1 95 ? -15.824 -4.677 -7.645 1.00 92.75 95 THR A N 1
ATOM 704 C CA . THR A 1 95 ? -15.720 -3.999 -8.937 1.00 92.75 95 THR A CA 1
ATOM 705 C C . THR A 1 95 ? -14.951 -4.871 -9.928 1.00 92.75 95 THR A C 1
ATOM 707 O O . THR A 1 95 ? -14.265 -5.827 -9.548 1.00 92.75 95 THR A O 1
ATOM 710 N N . ASN A 1 96 ? -15.124 -4.593 -11.215 1.00 91.88 96 ASN A N 1
ATOM 711 C CA . ASN A 1 96 ? -14.481 -5.309 -12.302 1.00 91.88 96 ASN A CA 1
ATOM 712 C C . ASN A 1 96 ? -13.240 -4.563 -12.801 1.00 91.88 96 ASN A C 1
ATOM 714 O O . ASN A 1 96 ? -13.182 -3.335 -12.822 1.00 91.88 96 ASN A O 1
ATOM 718 N N . VAL A 1 97 ? -12.273 -5.332 -13.293 1.00 91.06 97 VAL A N 1
ATOM 719 C CA . VAL A 1 97 ? -11.179 -4.799 -14.105 1.00 91.06 97 VAL A CA 1
ATOM 720 C C . VAL A 1 97 ? -11.741 -4.479 -15.491 1.00 91.06 97 VAL A C 1
ATOM 722 O O . VAL A 1 97 ? -12.323 -5.353 -16.137 1.00 91.06 97 VAL A O 1
ATOM 725 N N . SER A 1 98 ? -11.594 -3.234 -15.930 1.00 91.06 98 SER A N 1
ATOM 726 C CA . SER A 1 98 ? -11.991 -2.769 -17.262 1.00 91.06 98 SER A CA 1
ATOM 727 C C . SER A 1 98 ? -10.900 -3.037 -18.291 1.00 91.06 98 SER A C 1
ATOM 729 O O . SER A 1 98 ? -11.185 -3.534 -19.379 1.00 91.06 98 SER A O 1
ATOM 731 N N . GLU A 1 99 ? -9.649 -2.742 -17.938 1.00 90.94 99 GLU A N 1
ATOM 732 C CA . GLU A 1 99 ? -8.506 -2.858 -18.840 1.00 90.94 99 GLU A CA 1
ATOM 733 C C . GLU A 1 99 ? -7.248 -3.291 -18.082 1.00 90.94 99 GLU A C 1
ATOM 735 O O . GLU A 1 99 ? -7.105 -3.045 -16.883 1.00 90.94 99 GLU A O 1
ATOM 740 N N . VAL A 1 100 ? -6.344 -3.974 -18.786 1.00 90.12 100 VAL A N 1
ATOM 741 C CA . VAL A 1 100 ? -5.037 -4.367 -18.257 1.00 90.12 100 VAL A CA 1
ATOM 742 C C . VAL A 1 100 ? -3.960 -3.874 -19.210 1.00 90.12 100 VAL A C 1
ATOM 744 O O . VAL A 1 100 ? -3.820 -4.393 -20.318 1.00 90.12 100 VAL A O 1
ATOM 747 N N . GLU A 1 101 ? -3.169 -2.909 -18.757 1.00 89.88 101 GLU A N 1
ATOM 748 C CA . GLU A 1 101 ? -1.941 -2.499 -19.429 1.00 89.88 101 GLU A CA 1
ATOM 749 C C . GLU A 1 101 ? -0.828 -3.431 -18.956 1.00 89.88 101 GLU A C 1
ATOM 751 O O . GLU A 1 101 ? -0.388 -3.397 -17.804 1.00 89.88 101 GLU A O 1
ATOM 756 N N . THR A 1 102 ? -0.399 -4.332 -19.835 1.00 88.62 102 THR A N 1
ATOM 757 C CA . THR A 1 102 ? 0.686 -5.251 -19.500 1.00 88.62 102 THR A CA 1
ATOM 758 C C . THR A 1 102 ? 2.015 -4.520 -19.467 1.00 88.62 102 THR A C 1
ATOM 760 O O . THR A 1 102 ? 2.302 -3.760 -20.393 1.00 88.62 102 THR A O 1
ATOM 763 N N . ALA A 1 103 ? 2.854 -4.837 -18.479 1.00 85.00 103 ALA A N 1
ATOM 764 C CA . ALA A 1 103 ? 4.209 -4.307 -18.404 1.00 85.00 103 ALA A CA 1
ATOM 765 C C . ALA A 1 103 ? 4.936 -4.508 -19.748 1.00 85.00 103 ALA A C 1
ATOM 767 O O . ALA A 1 103 ? 4.887 -5.620 -20.304 1.00 85.00 103 ALA A O 1
ATOM 768 N N . PRO A 1 104 ? 5.624 -3.482 -20.283 1.00 85.38 104 PRO A N 1
ATOM 769 C CA . PRO A 1 104 ? 6.359 -3.622 -21.528 1.00 85.38 104 PRO A CA 1
ATOM 770 C C . PRO A 1 104 ? 7.385 -4.745 -21.387 1.00 85.38 104 PRO A C 1
ATOM 772 O O . PRO A 1 104 ? 8.235 -4.736 -20.495 1.00 85.38 104 PRO A O 1
ATOM 775 N N . ARG A 1 105 ? 7.293 -5.752 -22.259 1.00 84.25 105 ARG A N 1
ATOM 776 C CA . ARG A 1 105 ? 8.306 -6.818 -22.332 1.00 84.25 105 ARG A CA 1
ATOM 777 C C . ARG A 1 105 ? 9.584 -6.329 -23.001 1.00 84.25 105 ARG A C 1
ATOM 779 O O . ARG A 1 105 ? 10.657 -6.848 -22.712 1.00 84.25 105 ARG A O 1
ATOM 786 N N . GLY A 1 106 ? 9.441 -5.337 -23.878 1.00 85.44 106 GLY A N 1
ATOM 787 C CA . GLY A 1 106 ? 10.499 -4.879 -24.755 1.00 85.44 106 GLY A CA 1
ATOM 788 C C . GLY A 1 106 ? 10.866 -5.906 -25.823 1.00 85.44 106 GLY A C 1
ATOM 789 O O . GLY A 1 106 ? 10.444 -7.068 -25.804 1.00 85.44 106 GLY A O 1
ATOM 790 N N . ALA A 1 107 ? 11.680 -5.466 -26.769 1.00 86.00 107 ALA A N 1
ATOM 791 C CA . ALA A 1 107 ? 12.280 -6.302 -27.790 1.00 86.00 107 ALA A CA 1
ATOM 792 C C . ALA A 1 107 ? 13.681 -5.778 -28.095 1.00 86.00 107 ALA A C 1
ATOM 794 O O . ALA A 1 107 ? 13.925 -4.579 -28.105 1.00 86.00 107 ALA A O 1
ATOM 795 N N . ARG A 1 108 ? 14.626 -6.674 -28.384 1.00 77.94 108 ARG A N 1
ATOM 796 C CA . ARG A 1 108 ? 15.961 -6.217 -28.789 1.00 77.94 108 ARG A CA 1
ATOM 797 C C . ARG A 1 108 ? 15.941 -5.606 -30.188 1.00 77.94 108 ARG A C 1
ATOM 799 O O . ARG A 1 108 ? 16.676 -4.674 -30.448 1.00 77.94 108 ARG A O 1
ATOM 806 N N . GLY A 1 109 ? 15.128 -6.136 -31.102 1.00 79.75 109 GLY A N 1
ATOM 807 C CA . GLY A 1 109 ? 15.232 -5.778 -32.517 1.00 79.75 109 GLY A CA 1
ATOM 808 C C . GLY A 1 109 ? 16.611 -6.116 -33.110 1.00 79.75 109 GLY A C 1
ATOM 809 O O . GLY A 1 109 ? 17.476 -6.705 -32.453 1.00 79.75 109 GLY A O 1
ATOM 810 N N . ALA A 1 110 ? 16.810 -5.778 -34.382 1.00 78.56 110 ALA A N 1
ATOM 811 C CA . ALA A 1 110 ? 18.099 -5.912 -35.055 1.00 78.56 110 ALA A CA 1
ATOM 812 C C . ALA A 1 110 ? 18.848 -4.573 -35.038 1.00 78.56 110 ALA A C 1
ATOM 814 O O . ALA A 1 110 ? 18.235 -3.517 -35.175 1.00 78.56 110 ALA A O 1
ATOM 815 N N . LEU A 1 111 ? 20.176 -4.625 -34.916 1.00 81.19 111 LEU A N 1
ATOM 816 C CA . LEU A 1 111 ? 21.026 -3.444 -35.053 1.00 81.19 111 LEU A CA 1
ATOM 817 C C . LEU A 1 111 ? 21.241 -3.131 -36.537 1.00 81.19 111 LEU A C 1
ATOM 819 O O . LEU A 1 111 ? 21.794 -3.953 -37.268 1.00 81.19 111 LEU A O 1
ATOM 823 N N . ALA A 1 112 ? 20.850 -1.934 -36.966 1.00 80.00 112 ALA A N 1
ATOM 824 C CA . ALA A 1 112 ? 21.243 -1.375 -38.256 1.00 80.00 112 ALA A CA 1
ATOM 825 C C . ALA A 1 112 ? 22.616 -0.680 -38.155 1.00 80.00 112 ALA A C 1
ATOM 827 O O . ALA A 1 112 ? 23.064 -0.317 -37.062 1.00 80.00 112 ALA A O 1
ATOM 828 N N . ALA A 1 113 ? 23.301 -0.485 -39.283 1.00 76.94 113 ALA A N 1
ATOM 829 C CA . ALA A 1 113 ? 24.646 0.104 -39.306 1.00 76.94 113 ALA A CA 1
ATOM 830 C C . ALA A 1 113 ? 24.688 1.557 -38.786 1.00 76.94 113 ALA A C 1
ATOM 832 O O . ALA A 1 113 ? 25.686 1.985 -38.208 1.00 76.94 113 ALA A O 1
ATOM 833 N N . ASP A 1 114 ? 23.593 2.294 -38.947 1.00 82.88 114 ASP A N 1
ATOM 834 C CA . ASP A 1 114 ? 23.392 3.678 -38.515 1.00 82.88 114 ASP A CA 1
ATOM 835 C C . ASP A 1 114 ? 22.852 3.804 -37.079 1.00 82.88 114 ASP A C 1
ATOM 837 O O . ASP A 1 114 ? 22.630 4.915 -36.599 1.00 82.88 114 ASP A O 1
ATOM 841 N N . THR A 1 115 ? 22.683 2.687 -36.360 1.00 86.56 115 THR A N 1
ATOM 842 C CA . THR A 1 115 ? 22.140 2.692 -34.993 1.00 86.56 115 THR A CA 1
ATOM 843 C C . THR A 1 115 ? 22.984 3.585 -34.076 1.00 86.56 115 THR A C 1
ATOM 845 O O . THR A 1 115 ? 24.192 3.356 -33.984 1.00 86.56 115 THR A O 1
ATOM 848 N N . PRO A 1 116 ? 22.398 4.543 -33.338 1.00 89.94 116 PRO A N 1
ATOM 849 C CA . PRO A 1 116 ? 23.124 5.410 -32.411 1.00 89.94 116 PRO A CA 1
ATOM 850 C C . PRO A 1 116 ? 23.963 4.640 -31.383 1.00 89.94 116 PRO A C 1
ATOM 852 O O . PRO A 1 116 ? 23.601 3.546 -30.945 1.00 89.94 116 PRO A O 1
ATOM 855 N N . ALA A 1 117 ? 25.082 5.233 -30.951 1.00 91.06 117 ALA A N 1
ATOM 856 C CA . ALA A 1 117 ? 26.021 4.579 -30.037 1.00 91.06 117 ALA A CA 1
ATOM 857 C C . ALA A 1 117 ? 25.356 4.108 -28.733 1.00 91.06 117 ALA A C 1
ATOM 859 O O . ALA A 1 117 ? 25.612 2.991 -28.296 1.00 91.06 117 ALA A O 1
ATOM 860 N N . VAL A 1 118 ? 24.455 4.915 -28.165 1.00 91.19 118 VAL A N 1
ATOM 861 C CA . VAL A 1 118 ? 23.744 4.591 -26.919 1.00 91.19 118 VAL A CA 1
ATOM 862 C C . VAL A 1 118 ? 22.898 3.313 -27.031 1.00 91.19 118 VAL A C 1
ATOM 864 O O . VAL A 1 118 ? 22.936 2.472 -26.136 1.00 91.19 118 VAL A O 1
ATOM 867 N N . LEU A 1 119 ? 22.224 3.092 -28.169 1.00 90.19 119 LEU A N 1
ATOM 868 C CA . LEU A 1 119 ? 21.483 1.852 -28.420 1.00 90.19 119 LEU A CA 1
ATOM 869 C C . LEU A 1 119 ? 22.440 0.664 -28.581 1.00 90.19 119 LEU A C 1
ATOM 871 O O . LEU A 1 119 ? 22.192 -0.407 -28.031 1.00 90.19 119 LEU A O 1
ATOM 875 N N . ARG A 1 120 ? 23.563 0.843 -29.290 1.00 91.31 120 ARG A N 1
ATOM 876 C CA . ARG A 1 120 ? 24.570 -0.223 -29.437 1.00 91.31 120 ARG A CA 1
ATOM 877 C C . ARG A 1 120 ? 25.151 -0.654 -28.089 1.00 91.31 120 ARG A C 1
ATOM 879 O O . ARG A 1 120 ? 25.317 -1.853 -27.881 1.00 91.31 120 ARG A O 1
ATOM 886 N N . HIS A 1 121 ? 25.406 0.288 -27.178 1.00 92.56 121 HIS A N 1
ATOM 887 C CA . HIS A 1 121 ? 25.865 -0.027 -25.822 1.00 92.56 121 HIS A CA 1
ATOM 888 C C . HIS A 1 121 ? 24.824 -0.851 -25.053 1.00 92.56 121 HIS A C 1
ATOM 890 O O . HIS A 1 121 ? 25.164 -1.917 -24.547 1.00 92.56 121 HIS A O 1
ATOM 896 N N . LEU A 1 122 ? 23.541 -0.459 -25.057 1.00 91.12 122 LEU A N 1
ATOM 897 C CA . LEU A 1 122 ? 22.479 -1.264 -24.429 1.00 91.12 122 LEU A CA 1
ATOM 898 C C . LEU A 1 122 ? 22.371 -2.679 -25.025 1.00 91.12 122 LEU A C 1
ATOM 900 O O . LEU A 1 122 ? 22.195 -3.661 -24.300 1.00 91.12 122 LEU A O 1
ATOM 904 N N . HIS A 1 123 ? 22.524 -2.817 -26.345 1.00 90.88 123 HIS A N 1
ATOM 905 C C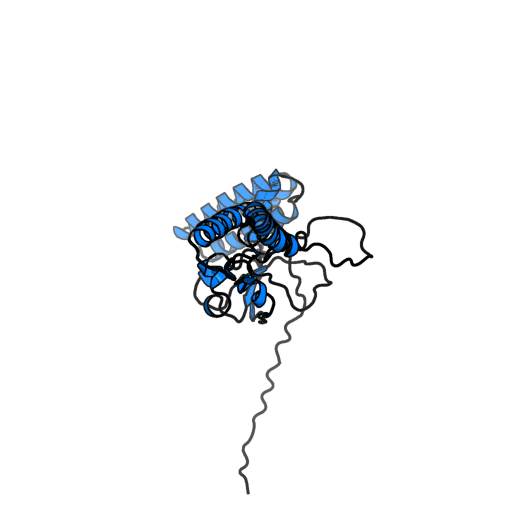A . HIS A 1 123 ? 22.551 -4.127 -26.999 1.00 90.88 123 HIS A CA 1
ATOM 906 C C . HIS A 1 123 ? 23.743 -4.994 -26.581 1.00 90.88 123 HIS A C 1
ATOM 908 O O . HIS A 1 123 ? 23.580 -6.216 -26.470 1.00 90.88 123 HIS A O 1
ATOM 914 N N . ALA A 1 124 ? 24.914 -4.380 -26.389 1.00 91.12 124 ALA A N 1
ATOM 915 C CA . ALA A 1 124 ? 26.129 -5.050 -25.937 1.00 91.12 124 ALA A CA 1
ATOM 916 C C . ALA A 1 124 ? 25.983 -5.537 -24.489 1.00 91.12 124 ALA A C 1
ATOM 918 O O . ALA A 1 124 ? 26.222 -6.716 -24.227 1.00 91.12 124 ALA A O 1
ATOM 919 N N . LEU A 1 125 ? 25.443 -4.702 -23.594 1.00 91.50 125 LEU A N 1
ATOM 920 C CA . LEU A 1 125 ? 25.137 -5.082 -22.208 1.00 91.50 125 LEU A CA 1
ATOM 921 C C . LEU A 1 125 ? 24.242 -6.320 -22.125 1.00 91.50 125 LEU A C 1
ATOM 923 O O . LEU A 1 125 ? 24.457 -7.213 -21.304 1.00 91.50 125 LEU A O 1
ATOM 927 N N . HIS A 1 126 ? 23.269 -6.431 -23.030 1.00 85.12 126 HIS A N 1
ATOM 928 C CA . HIS A 1 126 ? 22.428 -7.621 -23.102 1.00 85.12 126 HIS A CA 1
ATOM 929 C C . HIS A 1 126 ? 23.216 -8.889 -23.480 1.00 85.12 126 HIS A C 1
ATOM 931 O O . HIS A 1 126 ? 22.872 -9.985 -23.030 1.00 85.12 126 HIS A O 1
ATOM 937 N N . ALA A 1 127 ? 24.251 -8.791 -24.317 1.00 85.25 127 ALA A N 1
ATOM 938 C CA . ALA A 1 127 ? 25.109 -9.933 -24.641 1.00 85.25 127 ALA A CA 1
ATOM 939 C C . ALA A 1 127 ? 26.036 -10.305 -23.469 1.00 85.25 127 ALA A C 1
ATOM 941 O O . ALA A 1 127 ? 26.309 -11.484 -23.244 1.00 85.25 127 ALA A O 1
ATOM 942 N N . GLU A 1 128 ? 26.457 -9.314 -22.685 1.00 89.94 128 GLU A N 1
ATOM 943 C CA . GLU A 1 128 ? 27.333 -9.481 -21.521 1.00 89.94 128 GLU A CA 1
ATOM 944 C C . GLU A 1 128 ? 26.620 -10.005 -20.273 1.00 89.94 128 GLU A C 1
ATOM 946 O O . GLU A 1 128 ? 27.283 -10.375 -19.301 1.00 89.94 128 GLU A O 1
ATOM 951 N N . LEU A 1 129 ? 25.287 -10.116 -20.312 1.00 86.31 129 LEU A N 1
ATOM 952 C CA . LEU A 1 129 ? 24.474 -10.578 -19.192 1.00 86.31 129 LEU A CA 1
ATOM 953 C C . LEU A 1 129 ? 25.036 -11.854 -18.565 1.00 86.31 129 LEU A C 1
ATOM 955 O O . LEU A 1 129 ? 25.102 -11.957 -17.350 1.00 86.31 129 LEU A O 1
ATOM 959 N N . ALA A 1 130 ? 25.476 -12.828 -19.371 1.00 83.94 130 ALA A N 1
ATOM 960 C CA . ALA A 1 130 ? 26.079 -14.087 -18.916 1.00 83.94 130 ALA A CA 1
ATOM 961 C C . ALA A 1 130 ? 27.345 -13.912 -18.062 1.00 83.94 130 ALA A C 1
ATOM 963 O O . ALA A 1 130 ? 27.513 -14.655 -17.098 1.00 83.94 130 ALA A O 1
ATOM 964 N N . ALA A 1 131 ? 28.196 -12.948 -18.399 1.00 88.69 131 ALA A N 1
ATOM 965 C CA . ALA A 1 131 ? 29.560 -12.847 -17.890 1.00 88.69 131 ALA A CA 1
ATOM 966 C C . ALA A 1 131 ? 29.716 -11.887 -16.701 1.00 88.69 131 ALA A C 1
ATOM 968 O O . ALA A 1 131 ? 30.692 -11.997 -15.962 1.00 88.69 131 ALA A O 1
ATOM 969 N N . ARG A 1 132 ? 28.779 -10.952 -16.518 1.00 91.06 132 ARG A N 1
ATOM 970 C CA . ARG A 1 132 ? 28.875 -9.861 -15.537 1.00 91.06 132 ARG A CA 1
ATOM 971 C C . ARG A 1 132 ? 27.753 -9.931 -14.489 1.00 91.06 132 ARG A C 1
ATOM 973 O O . ARG A 1 132 ? 26.719 -10.565 -14.731 1.00 91.06 132 ARG A O 1
ATOM 980 N N . PRO A 1 133 ? 27.942 -9.327 -13.301 1.00 90.06 133 PRO A N 1
ATOM 981 C CA . PRO A 1 133 ? 26.911 -9.311 -12.271 1.00 90.06 133 PRO A CA 1
ATOM 982 C C . PRO A 1 133 ? 25.676 -8.508 -12.733 1.00 90.06 133 PRO A C 1
ATOM 984 O O . PRO A 1 133 ? 25.818 -7.430 -13.312 1.00 90.06 133 PRO A O 1
ATOM 987 N N . PRO A 1 134 ? 24.449 -8.997 -12.468 1.00 89.94 134 PRO A N 1
ATOM 988 C CA . PRO A 1 134 ? 23.215 -8.392 -12.982 1.00 89.94 134 PRO A CA 1
ATOM 989 C C . PRO A 1 134 ? 22.962 -6.973 -12.453 1.00 89.94 134 PRO A C 1
ATOM 991 O O . PRO A 1 134 ? 22.343 -6.164 -13.139 1.00 89.94 134 PRO A O 1
ATOM 994 N N . THR A 1 135 ? 23.452 -6.662 -11.252 1.00 90.38 135 THR A N 1
ATOM 995 C CA . THR A 1 135 ? 23.330 -5.341 -10.622 1.00 90.38 135 THR A CA 1
ATOM 996 C C . THR A 1 135 ? 24.108 -4.264 -11.375 1.00 90.38 135 THR A C 1
ATOM 998 O O . THR A 1 135 ? 23.566 -3.200 -11.647 1.00 90.38 135 THR A O 1
ATOM 1001 N N . GLU A 1 136 ? 25.354 -4.549 -11.753 1.00 92.44 136 GLU A N 1
ATOM 1002 C CA . GLU A 1 136 ? 26.220 -3.629 -12.502 1.00 92.44 136 GLU A CA 1
ATOM 1003 C C . GLU A 1 136 ? 25.658 -3.360 -13.899 1.00 92.44 136 GLU A C 1
ATOM 1005 O O . GLU A 1 136 ? 25.539 -2.210 -14.314 1.00 92.44 136 GLU A O 1
ATOM 1010 N N . ILE A 1 137 ? 25.209 -4.417 -14.581 1.00 93.44 137 ILE A N 1
ATOM 1011 C CA . ILE A 1 137 ? 24.603 -4.302 -15.910 1.00 93.44 137 ILE A CA 1
ATOM 1012 C C . ILE A 1 137 ? 23.355 -3.424 -15.874 1.00 93.44 137 ILE A C 1
ATOM 1014 O O . ILE A 1 137 ? 23.147 -2.615 -16.774 1.00 93.44 137 ILE A O 1
ATOM 1018 N N . TYR A 1 138 ? 22.516 -3.575 -14.848 1.00 93.88 138 TYR A N 1
ATOM 1019 C CA . TYR A 1 138 ? 21.319 -2.755 -14.725 1.00 93.88 138 TYR A CA 1
ATOM 1020 C C . TYR A 1 138 ? 21.648 -1.283 -14.455 1.00 93.88 138 TYR A C 1
ATOM 1022 O O . TYR A 1 138 ? 21.028 -0.414 -15.060 1.00 93.88 138 TYR A O 1
ATOM 1030 N N . LEU A 1 139 ? 22.651 -0.991 -13.621 1.00 93.62 139 LEU A N 1
ATOM 1031 C CA . LEU A 1 139 ? 23.103 0.384 -13.381 1.00 93.62 139 LEU A CA 1
ATOM 1032 C C . LEU A 1 139 ? 23.625 1.044 -14.668 1.00 93.62 139 LEU A C 1
ATOM 1034 O O . LEU A 1 139 ? 23.232 2.164 -14.993 1.00 93.62 139 LEU A O 1
ATOM 1038 N N . GLU A 1 140 ? 24.451 0.338 -15.444 1.00 95.00 140 GLU A N 1
ATOM 1039 C CA . GLU A 1 140 ? 24.929 0.833 -16.744 1.00 95.00 140 GLU A CA 1
ATOM 1040 C C . GLU A 1 140 ? 23.782 1.006 -17.743 1.00 95.00 140 GLU A C 1
ATOM 1042 O O . GLU A 1 140 ? 23.728 1.989 -18.486 1.00 95.00 140 GLU A O 1
ATOM 1047 N N . ALA A 1 141 ? 22.815 0.090 -17.729 1.00 94.44 141 ALA A N 1
ATOM 1048 C CA . ALA A 1 141 ? 21.626 0.202 -18.555 1.00 94.44 141 ALA A CA 1
ATOM 1049 C C . ALA A 1 141 ? 20.785 1.430 -18.203 1.00 94.44 141 ALA A C 1
ATOM 1051 O O . ALA A 1 141 ? 20.326 2.121 -19.108 1.00 94.44 141 ALA A O 1
ATOM 1052 N N . GLN A 1 142 ? 20.602 1.728 -16.914 1.00 95.06 142 GLN A N 1
ATOM 1053 C CA . GLN A 1 142 ? 19.912 2.937 -16.464 1.00 95.06 142 GLN A CA 1
ATOM 1054 C C . GLN A 1 142 ? 20.643 4.196 -16.931 1.00 95.06 142 GLN A C 1
ATOM 1056 O O . GLN A 1 142 ? 20.005 5.132 -17.414 1.00 95.06 142 GLN A O 1
ATOM 1061 N N . GLN A 1 143 ? 21.975 4.205 -16.842 1.00 96.00 143 GLN A N 1
ATOM 1062 C CA . GLN A 1 143 ? 22.787 5.329 -17.295 1.00 96.00 143 GLN A CA 1
ATOM 1063 C C . GLN A 1 143 ? 22.634 5.569 -18.803 1.00 96.00 143 GLN A C 1
ATOM 1065 O O . GLN A 1 143 ? 22.354 6.695 -19.219 1.00 96.00 143 GLN A O 1
ATOM 1070 N N . HIS A 1 144 ? 22.767 4.527 -19.627 1.00 94.56 144 HIS A N 1
ATOM 1071 C CA . HIS A 1 144 ? 22.609 4.656 -21.077 1.00 94.56 144 HIS A CA 1
ATOM 1072 C C . HIS A 1 144 ? 21.165 4.940 -21.494 1.00 94.56 144 HIS A C 1
ATOM 1074 O O . HIS A 1 144 ? 20.936 5.691 -22.440 1.00 94.56 144 HIS A O 1
ATOM 1080 N N . HIS A 1 145 ? 20.174 4.400 -20.782 1.00 95.25 145 HIS A N 1
ATOM 1081 C CA . HIS A 1 145 ? 18.773 4.751 -21.007 1.00 95.25 145 HIS A CA 1
ATOM 1082 C C . HIS A 1 145 ? 18.553 6.246 -20.768 1.00 95.25 145 HIS A C 1
ATOM 1084 O O . HI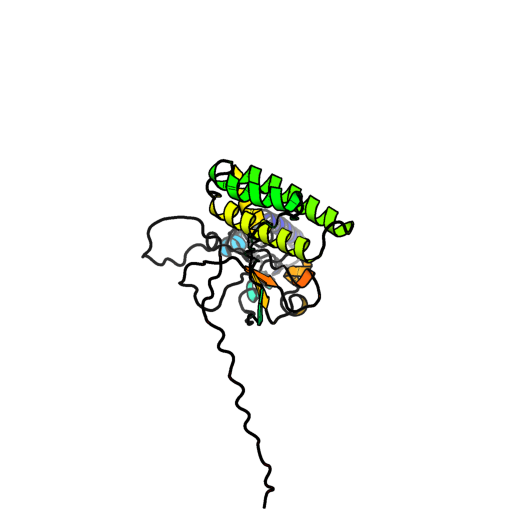S A 1 145 ? 18.101 6.935 -21.681 1.00 95.25 145 HIS A O 1
ATOM 1090 N N . ALA A 1 146 ? 18.989 6.773 -19.619 1.00 96.31 146 ALA A N 1
ATOM 1091 C CA . ALA A 1 146 ? 18.903 8.195 -19.283 1.00 96.31 146 ALA A CA 1
ATOM 1092 C C . ALA A 1 146 ? 19.635 9.094 -20.298 1.00 96.31 146 ALA A C 1
ATOM 1094 O O . ALA A 1 146 ? 19.096 10.119 -20.724 1.00 96.31 146 ALA A O 1
ATOM 1095 N N . GLU A 1 147 ? 20.831 8.694 -20.736 1.00 96.00 147 GLU A N 1
ATOM 1096 C CA . GLU A 1 147 ? 21.578 9.380 -21.793 1.00 96.00 147 GLU A CA 1
ATOM 1097 C C . GLU A 1 147 ? 20.785 9.419 -23.107 1.00 96.00 147 GLU A C 1
ATOM 1099 O O . GLU A 1 147 ? 20.665 10.476 -23.731 1.00 96.00 147 GLU A O 1
ATOM 1104 N N . GLY A 1 148 ? 20.184 8.295 -23.504 1.00 95.12 148 GLY A N 1
ATOM 1105 C CA . GLY A 1 148 ? 19.322 8.215 -24.678 1.00 95.12 148 GLY A CA 1
ATOM 1106 C C . GLY A 1 148 ? 18.095 9.123 -24.569 1.00 95.12 148 GLY A C 1
ATOM 1107 O O . GLY A 1 148 ? 17.771 9.824 -25.530 1.00 95.12 148 GLY A O 1
ATOM 1108 N N . LEU A 1 149 ? 17.459 9.217 -23.393 1.00 96.12 149 LEU A N 1
ATOM 1109 C CA . LEU A 1 149 ? 16.354 10.163 -23.188 1.00 96.12 149 LEU A CA 1
ATOM 1110 C C . LEU A 1 149 ? 16.822 11.614 -23.359 1.00 96.12 149 LEU A C 1
ATOM 1112 O O . LEU A 1 149 ? 16.123 12.416 -23.978 1.00 96.12 149 LEU A O 1
ATOM 1116 N N . ALA A 1 150 ? 18.016 11.942 -22.858 1.00 96.56 150 ALA A N 1
ATOM 1117 C CA . ALA A 1 150 ? 18.603 13.270 -22.995 1.00 96.56 150 ALA A CA 1
ATOM 1118 C C . ALA A 1 150 ? 18.995 13.597 -24.447 1.00 96.56 150 ALA A C 1
ATOM 1120 O O . ALA A 1 150 ? 18.903 14.751 -24.868 1.00 96.56 150 ALA A O 1
ATOM 1121 N N . LEU A 1 151 ? 19.449 12.615 -25.231 1.00 95.88 151 LEU A N 1
ATOM 1122 C CA . LEU A 1 151 ? 19.707 12.784 -26.667 1.00 95.88 151 LEU A CA 1
ATOM 1123 C C . LEU A 1 151 ? 18.401 13.035 -27.438 1.00 95.88 151 LEU A C 1
ATOM 1125 O O . LEU A 1 151 ? 18.343 13.961 -28.246 1.00 95.88 151 LEU A O 1
ATOM 1129 N N . PHE A 1 152 ? 17.336 12.283 -27.140 1.00 96.12 152 PHE A N 1
ATOM 1130 C CA . PHE A 1 152 ? 16.010 12.513 -27.724 1.00 96.12 152 PHE A CA 1
ATOM 1131 C C . PHE A 1 152 ? 15.471 13.911 -27.394 1.00 96.12 152 PHE A C 1
ATOM 1133 O O . PHE A 1 152 ? 15.045 14.633 -28.291 1.00 96.12 152 PHE A O 1
ATOM 1140 N N . ALA A 1 153 ? 15.574 14.345 -26.133 1.00 96.25 153 ALA A N 1
ATOM 1141 C CA . ALA A 1 153 ? 15.139 15.678 -25.708 1.00 96.25 153 ALA A CA 1
ATOM 1142 C C . ALA A 1 153 ? 15.882 16.822 -26.428 1.00 96.25 153 ALA A C 1
ATOM 1144 O O . ALA A 1 153 ? 15.339 17.912 -26.589 1.00 96.25 153 ALA A O 1
ATOM 1145 N N . ARG A 1 154 ? 17.114 16.573 -26.889 1.00 96.75 154 ARG A N 1
ATOM 1146 C CA . ARG A 1 154 ? 17.922 17.511 -27.686 1.00 96.75 154 ARG A CA 1
ATOM 1147 C C . ARG A 1 154 ? 17.693 17.387 -29.198 1.00 96.75 154 ARG A C 1
ATOM 1149 O O . ARG A 1 154 ? 18.388 18.050 -29.963 1.00 96.75 154 ARG A O 1
ATOM 1156 N N . GLY A 1 155 ? 16.768 16.531 -29.638 1.00 94.25 155 GLY A N 1
ATOM 1157 C CA . GLY A 1 155 ? 16.489 16.272 -31.054 1.00 94.25 155 GLY A CA 1
ATOM 1158 C C . GLY A 1 155 ? 17.576 15.469 -31.775 1.00 94.25 155 GLY A C 1
ATOM 1159 O O . GLY A 1 155 ? 17.637 15.491 -33.000 1.00 94.25 155 GLY A O 1
ATOM 1160 N N . GLN A 1 156 ? 18.457 14.787 -31.035 1.00 94.06 156 GLN A N 1
ATOM 1161 C CA . GLN A 1 156 ? 19.557 13.987 -31.595 1.00 94.06 156 GLN A CA 1
ATOM 1162 C C . GLN A 1 156 ? 19.168 12.525 -31.846 1.00 94.06 156 GLN A C 1
ATOM 1164 O O . GLN A 1 156 ? 19.929 11.801 -32.483 1.00 94.06 156 GLN A O 1
ATOM 1169 N N . LEU A 1 157 ? 18.009 12.100 -31.341 1.00 93.75 157 LEU A N 1
ATOM 1170 C CA . LEU A 1 157 ? 17.376 10.828 -31.675 1.00 93.75 157 LEU A CA 1
ATOM 1171 C C . LEU A 1 157 ? 16.004 11.098 -32.275 1.00 93.75 157 LEU A C 1
ATOM 1173 O O . LEU A 1 157 ? 15.295 11.997 -31.818 1.00 93.75 157 LEU A O 1
ATOM 1177 N N . ASP A 1 158 ? 15.622 10.292 -33.256 1.00 93.12 158 ASP A N 1
ATOM 1178 C CA . ASP A 1 158 ? 14.249 10.275 -33.747 1.00 93.12 158 ASP A CA 1
ATOM 1179 C C . ASP A 1 158 ? 13.327 9.434 -32.837 1.00 93.12 158 ASP A C 1
ATOM 1181 O O . ASP A 1 158 ? 13.752 8.796 -31.867 1.00 93.12 158 ASP A O 1
ATOM 1185 N N . LEU A 1 159 ? 12.025 9.449 -33.137 1.00 94.06 159 LEU A N 1
ATOM 1186 C CA . LEU A 1 159 ? 11.026 8.720 -32.356 1.00 94.06 159 LEU A CA 1
ATOM 1187 C C . LEU A 1 159 ? 11.196 7.193 -32.445 1.00 94.06 159 LEU A C 1
ATOM 1189 O O . LEU A 1 159 ? 10.938 6.499 -31.464 1.00 94.06 159 LEU A O 1
ATOM 1193 N N . ALA A 1 160 ? 11.641 6.662 -33.587 1.00 92.06 160 ALA A N 1
ATOM 1194 C CA . ALA A 1 160 ? 11.836 5.225 -33.767 1.00 92.06 160 ALA A CA 1
ATOM 1195 C C . ALA A 1 160 ? 13.038 4.727 -32.951 1.00 92.06 160 ALA A C 1
ATOM 1197 O O . ALA A 1 160 ? 12.965 3.687 -32.299 1.00 92.06 160 ALA A O 1
ATOM 1198 N N . GLN A 1 161 ? 14.117 5.506 -32.913 1.00 92.19 161 GLN A N 1
ATOM 1199 C CA . GLN A 1 161 ? 15.292 5.268 -32.082 1.00 92.19 161 GLN A CA 1
ATOM 1200 C C . GLN A 1 161 ? 14.956 5.387 -30.594 1.00 92.19 161 GLN A C 1
ATOM 1202 O O . GLN A 1 161 ? 15.448 4.590 -29.797 1.00 92.19 161 GLN A O 1
ATOM 1207 N N . ARG A 1 162 ? 14.088 6.333 -30.209 1.00 93.62 162 ARG A N 1
ATOM 1208 C CA . ARG A 1 162 ? 13.573 6.428 -28.836 1.00 93.62 162 ARG A CA 1
ATOM 1209 C C . ARG A 1 162 ? 12.738 5.204 -28.449 1.00 93.62 162 ARG A C 1
ATOM 1211 O O . ARG A 1 162 ? 12.951 4.657 -27.372 1.00 93.62 162 ARG A O 1
ATOM 1218 N N . ALA A 1 163 ? 11.844 4.749 -29.322 1.00 92.25 163 ALA A N 1
ATOM 1219 C CA . ALA A 1 163 ? 11.062 3.537 -29.081 1.00 92.25 163 ALA A CA 1
ATOM 1220 C C . ALA A 1 163 ? 11.967 2.298 -28.953 1.00 92.25 163 ALA A C 1
ATOM 1222 O O . ALA A 1 163 ? 11.834 1.536 -28.000 1.00 92.25 163 ALA A O 1
ATOM 1223 N N . ALA A 1 164 ? 12.952 2.147 -29.844 1.00 91.94 164 ALA A N 1
ATOM 1224 C CA . ALA A 1 164 ? 13.920 1.052 -29.783 1.00 91.94 164 ALA A CA 1
ATOM 1225 C C . ALA A 1 164 ? 14.793 1.099 -28.514 1.00 91.94 164 ALA A C 1
ATOM 1227 O O . ALA A 1 164 ? 15.105 0.057 -27.942 1.00 91.94 164 ALA A O 1
ATOM 1228 N N . LEU A 1 165 ? 15.162 2.294 -28.038 1.00 93.25 165 LEU A N 1
ATOM 1229 C CA . LEU A 1 165 ? 15.859 2.473 -26.762 1.00 93.25 165 LEU A CA 1
ATOM 1230 C C . LEU A 1 165 ? 15.023 1.930 -25.591 1.00 93.25 165 LEU A C 1
ATOM 1232 O O . LEU A 1 165 ? 15.538 1.161 -24.777 1.00 93.25 165 LEU A O 1
ATOM 1236 N N . ASP A 1 166 ? 13.744 2.314 -25.523 1.00 93.06 166 ASP A N 1
ATOM 1237 C CA . ASP A 1 166 ? 12.818 1.865 -24.480 1.00 93.06 166 ASP A CA 1
ATOM 1238 C C . ASP A 1 166 ? 12.579 0.343 -24.570 1.00 93.06 166 ASP A C 1
ATOM 1240 O O . ASP A 1 166 ? 12.600 -0.345 -23.546 1.00 93.06 166 ASP A O 1
ATOM 1244 N N . ASP A 1 167 ? 12.438 -0.209 -25.778 1.00 92.75 167 ASP A N 1
ATOM 1245 C CA . ASP A 1 167 ? 12.252 -1.644 -26.013 1.00 92.75 167 ASP A CA 1
ATOM 1246 C C . ASP A 1 167 ? 13.462 -2.483 -25.569 1.00 92.75 167 ASP A C 1
ATOM 1248 O O . ASP A 1 167 ? 13.302 -3.496 -24.879 1.00 92.75 167 ASP A O 1
ATOM 1252 N N . VAL A 1 168 ? 14.683 -2.068 -25.918 1.00 92.62 168 VAL A N 1
ATOM 1253 C CA . VAL A 1 168 ? 15.907 -2.784 -25.523 1.00 92.62 168 VAL A CA 1
ATOM 1254 C C . VAL A 1 168 ? 16.106 -2.708 -24.011 1.00 92.62 168 VAL A C 1
ATOM 1256 O O . VAL A 1 168 ? 16.470 -3.712 -23.391 1.00 92.62 168 VAL A O 1
ATOM 1259 N N . PHE A 1 169 ? 15.839 -1.547 -23.405 1.00 94.12 169 PHE A N 1
ATOM 1260 C CA . PHE A 1 169 ? 15.943 -1.361 -21.960 1.00 94.12 169 PHE A CA 1
ATOM 1261 C C . PHE A 1 169 ? 14.980 -2.280 -21.196 1.00 94.12 169 PHE A C 1
ATOM 1263 O O . PHE A 1 169 ? 15.411 -2.980 -20.280 1.00 94.12 169 PHE A O 1
ATOM 1270 N N . HIS A 1 170 ? 13.706 -2.355 -21.599 1.00 93.38 170 HIS A N 1
ATOM 1271 C CA . HIS A 1 170 ? 12.742 -3.254 -20.953 1.00 93.38 170 HIS A CA 1
ATOM 1272 C C . HIS A 1 170 ? 13.111 -4.730 -21.144 1.00 93.38 170 HIS A C 1
ATOM 1274 O O . HIS A 1 170 ? 13.047 -5.499 -20.183 1.00 93.38 170 HIS A O 1
ATOM 1280 N N . ALA A 1 171 ? 13.572 -5.126 -22.337 1.00 92.25 171 ALA A N 1
ATOM 1281 C CA . ALA A 1 171 ? 14.038 -6.492 -22.577 1.00 92.25 171 ALA A CA 1
ATOM 1282 C C . ALA A 1 171 ? 15.208 -6.863 -21.647 1.00 92.25 171 ALA A C 1
ATOM 1284 O O . ALA A 1 171 ? 15.235 -7.955 -21.073 1.00 92.25 171 ALA A O 1
ATOM 1285 N N . LEU A 1 172 ? 16.150 -5.934 -21.452 1.00 92.50 172 LEU A N 1
ATOM 1286 C CA . LEU A 1 172 ? 17.267 -6.110 -20.531 1.00 92.50 172 LEU A CA 1
ATOM 1287 C C . LEU A 1 172 ? 16.804 -6.161 -19.070 1.00 92.50 172 LEU A C 1
ATOM 1289 O O . LEU A 1 172 ? 17.257 -7.032 -18.333 1.00 92.50 172 LEU A O 1
ATOM 1293 N N . ALA A 1 173 ? 15.880 -5.291 -18.655 1.00 93.12 173 ALA A N 1
ATOM 1294 C CA . ALA A 1 173 ? 15.329 -5.277 -17.300 1.00 93.12 173 ALA A CA 1
ATOM 1295 C C . ALA A 1 173 ? 14.654 -6.614 -16.942 1.00 93.12 173 ALA A C 1
ATOM 1297 O O . ALA A 1 173 ? 14.916 -7.167 -15.872 1.00 93.12 173 ALA A O 1
ATOM 1298 N N . HIS A 1 174 ? 13.867 -7.196 -17.858 1.00 91.62 174 HIS A N 1
ATOM 1299 C CA . HIS A 1 174 ? 13.299 -8.543 -17.686 1.00 91.62 174 HIS A CA 1
ATOM 1300 C C . HIS A 1 174 ? 14.384 -9.622 -17.587 1.00 91.62 174 HIS A C 1
ATOM 1302 O O . HIS A 1 174 ? 14.304 -10.513 -16.737 1.00 91.62 174 HIS A O 1
ATOM 1308 N N . ALA A 1 175 ? 15.424 -9.540 -18.419 1.00 91.44 175 ALA A N 1
ATOM 1309 C CA . ALA A 1 175 ? 16.524 -10.502 -18.404 1.00 91.44 175 ALA A CA 1
ATOM 1310 C C . ALA A 1 175 ? 17.365 -10.418 -17.112 1.00 91.44 175 ALA A C 1
ATOM 1312 O O . ALA A 1 175 ? 17.752 -11.450 -16.560 1.00 91.44 175 ALA A O 1
ATOM 1313 N N . VAL A 1 176 ? 17.605 -9.208 -16.596 1.00 92.56 176 VAL A N 1
ATOM 1314 C CA . VAL A 1 176 ? 18.227 -8.960 -15.285 1.00 92.56 176 VAL A CA 1
ATOM 1315 C C . VAL A 1 176 ? 17.347 -9.540 -14.180 1.00 92.56 176 VAL A C 1
ATOM 1317 O O . VAL A 1 176 ? 17.826 -10.327 -13.364 1.00 92.56 176 VAL A O 1
ATOM 1320 N N . ARG A 1 177 ? 16.046 -9.219 -14.183 1.00 91.00 177 ARG A N 1
ATOM 1321 C CA . ARG A 1 177 ? 15.084 -9.668 -13.168 1.00 91.00 177 ARG A CA 1
ATOM 1322 C C . ARG A 1 177 ? 15.025 -11.190 -13.029 1.00 91.00 177 ARG A C 1
ATOM 1324 O O . ARG A 1 177 ? 14.855 -11.688 -11.915 1.00 91.00 177 ARG A O 1
ATOM 1331 N N . ALA A 1 178 ? 15.179 -11.918 -14.135 1.00 89.38 178 ALA A N 1
ATOM 1332 C CA . ALA A 1 178 ? 15.197 -13.381 -14.167 1.00 89.38 178 ALA A CA 1
ATOM 1333 C C . ALA A 1 178 ? 16.441 -14.009 -13.507 1.00 89.38 178 ALA A C 1
ATOM 1335 O O . ALA A 1 178 ? 16.431 -15.199 -13.198 1.00 89.38 178 ALA A O 1
ATOM 1336 N N . ARG A 1 179 ? 17.509 -13.232 -13.292 1.00 89.62 179 ARG A N 1
ATOM 1337 C CA . ARG A 1 179 ? 18.786 -13.700 -12.725 1.00 89.62 179 ARG A CA 1
ATOM 1338 C C . ARG A 1 179 ? 19.009 -13.311 -11.271 1.00 89.62 179 ARG A C 1
ATOM 1340 O O . ARG A 1 179 ? 19.967 -13.783 -10.666 1.00 89.62 179 ARG A O 1
ATOM 1347 N N . LEU A 1 180 ? 18.176 -12.430 -10.729 1.00 88.81 180 LEU A N 1
ATOM 1348 C CA . LEU A 1 180 ? 18.293 -11.977 -9.349 1.00 88.81 180 LEU A CA 1
ATOM 1349 C C . LEU A 1 180 ? 17.767 -13.045 -8.385 1.00 88.81 180 LEU A C 1
ATOM 1351 O O . LEU A 1 180 ? 16.678 -13.586 -8.575 1.00 88.81 180 LEU A O 1
ATOM 1355 N N . ASP A 1 181 ? 18.532 -13.305 -7.325 1.00 87.50 181 ASP A N 1
ATOM 1356 C CA . ASP A 1 181 ? 18.151 -14.224 -6.249 1.00 87.50 181 ASP A CA 1
ATOM 1357 C C . ASP A 1 181 ? 17.510 -13.462 -5.068 1.00 87.50 181 ASP A C 1
ATOM 1359 O O . ASP A 1 181 ? 18.188 -12.656 -4.425 1.00 87.50 181 ASP A O 1
ATOM 1363 N N . PRO A 1 182 ? 16.238 -13.736 -4.712 1.00 83.75 182 PRO A N 1
ATOM 1364 C CA . PRO A 1 182 ? 15.569 -13.138 -3.552 1.00 83.75 182 PRO A CA 1
ATOM 1365 C C . PRO A 1 182 ? 16.206 -13.439 -2.186 1.00 83.75 182 PRO A C 1
ATOM 1367 O O . PRO A 1 182 ? 15.886 -12.764 -1.199 1.00 83.75 182 PRO A O 1
ATOM 1370 N N . GLN A 1 183 ? 17.043 -14.475 -2.083 1.00 85.44 183 GLN A N 1
ATOM 1371 C CA . GLN A 1 183 ? 17.767 -14.795 -0.848 1.00 85.44 183 GLN A CA 1
ATOM 1372 C C . GLN A 1 183 ? 18.987 -13.898 -0.647 1.00 85.44 183 GLN A C 1
ATOM 1374 O O . GLN A 1 183 ? 19.418 -13.682 0.490 1.00 85.44 183 GLN A O 1
ATOM 1379 N N . GLU A 1 184 ? 19.522 -13.335 -1.726 1.00 86.62 184 GLU A N 1
ATOM 1380 C CA . GLU A 1 184 ? 20.710 -12.509 -1.671 1.00 86.62 184 GLU A CA 1
ATOM 1381 C C . GLU A 1 184 ? 20.367 -11.073 -1.269 1.00 86.62 184 GLU A C 1
ATOM 1383 O O . GLU A 1 184 ? 19.579 -10.373 -1.906 1.00 86.62 184 GLU A O 1
ATOM 1388 N N . ARG A 1 185 ? 20.989 -10.591 -0.185 1.00 85.38 185 ARG A N 1
ATOM 1389 C CA . ARG A 1 185 ? 20.698 -9.257 0.356 1.00 85.38 185 ARG A CA 1
ATOM 1390 C C . ARG A 1 185 ? 21.003 -8.137 -0.637 1.00 85.38 185 ARG A C 1
ATOM 1392 O O . ARG A 1 185 ? 20.255 -7.164 -0.633 1.00 85.38 185 ARG A O 1
ATOM 1399 N N . ALA A 1 186 ? 22.055 -8.282 -1.443 1.00 85.06 186 ALA A N 1
ATOM 1400 C CA . ALA A 1 186 ? 22.452 -7.303 -2.452 1.00 85.06 186 ALA A CA 1
ATOM 1401 C C . ALA A 1 186 ? 21.413 -7.166 -3.579 1.00 85.06 186 ALA A C 1
ATOM 1403 O O . ALA A 1 186 ? 21.245 -6.082 -4.125 1.00 85.06 186 ALA A O 1
ATOM 1404 N N . HIS A 1 187 ? 20.667 -8.233 -3.877 1.00 89.06 187 HIS A N 1
ATOM 1405 C CA . HIS A 1 187 ? 19.658 -8.240 -4.935 1.00 89.06 187 HIS A CA 1
ATOM 1406 C C . HIS A 1 187 ? 18.300 -7.695 -4.499 1.00 89.06 187 HIS A C 1
ATOM 1408 O O . HIS A 1 187 ? 17.523 -7.300 -5.357 1.00 89.06 187 HIS A O 1
ATOM 1414 N N . ARG A 1 188 ? 17.996 -7.647 -3.195 1.00 85.50 188 ARG A N 1
ATOM 1415 C CA . ARG A 1 188 ? 16.652 -7.281 -2.710 1.00 85.50 188 ARG A CA 1
ATOM 1416 C C . ARG A 1 188 ? 16.191 -5.895 -3.151 1.00 85.50 188 ARG A C 1
ATOM 1418 O O . ARG A 1 188 ? 15.102 -5.787 -3.685 1.00 85.50 188 ARG A O 1
ATOM 1425 N N . ALA A 1 189 ? 17.032 -4.875 -2.995 1.00 86.94 189 ALA A N 1
ATOM 1426 C CA . ALA A 1 189 ? 16.661 -3.513 -3.384 1.00 86.94 189 ALA A CA 1
ATOM 1427 C C . ALA A 1 189 ? 16.369 -3.407 -4.890 1.00 86.94 189 ALA A C 1
ATOM 1429 O O . ALA A 1 189 ? 15.388 -2.795 -5.293 1.00 86.94 189 ALA A O 1
ATOM 1430 N N . LEU A 1 190 ? 17.192 -4.062 -5.713 1.00 88.94 190 LEU A N 1
ATOM 1431 C CA . LEU A 1 190 ? 16.997 -4.086 -7.159 1.00 88.94 190 LEU A CA 1
ATOM 1432 C C . LEU A 1 190 ? 15.781 -4.931 -7.567 1.00 88.94 190 LEU A C 1
ATOM 1434 O O . LEU A 1 190 ? 15.080 -4.592 -8.515 1.00 88.94 190 LEU A O 1
ATOM 1438 N N . LEU A 1 191 ? 15.526 -6.035 -6.862 1.00 87.19 191 LEU A N 1
ATOM 1439 C CA . LEU A 1 191 ? 14.321 -6.835 -7.052 1.00 87.19 191 LEU A CA 1
ATOM 1440 C C . LEU A 1 191 ? 13.077 -5.999 -6.794 1.00 87.19 191 LEU A C 1
ATOM 1442 O O . LEU A 1 191 ? 12.202 -6.021 -7.647 1.00 87.19 191 LEU A O 1
ATOM 1446 N N . ASP A 1 192 ? 13.030 -5.268 -5.679 1.00 84.81 192 ASP A N 1
ATOM 1447 C CA . ASP A 1 192 ? 11.900 -4.412 -5.312 1.00 84.81 192 ASP A CA 1
ATOM 1448 C C . ASP A 1 192 ? 11.682 -3.314 -6.373 1.00 84.81 192 ASP A C 1
ATOM 1450 O O . ASP A 1 192 ? 10.570 -3.161 -6.877 1.00 84.81 192 ASP A O 1
ATOM 1454 N N . GLU A 1 193 ? 12.752 -2.643 -6.818 1.00 87.88 193 GLU A N 1
ATOM 1455 C CA . GLU A 1 193 ? 12.686 -1.622 -7.876 1.00 87.88 193 GLU A CA 1
ATOM 1456 C C . GLU A 1 193 ? 12.166 -2.185 -9.214 1.00 87.88 193 GLU A C 1
ATOM 1458 O O . GLU A 1 193 ? 11.296 -1.599 -9.865 1.00 87.88 193 GLU A O 1
ATOM 1463 N N . LEU A 1 194 ? 12.690 -3.334 -9.650 1.00 87.81 194 LEU A N 1
ATOM 1464 C CA . LEU A 1 194 ? 12.249 -3.983 -10.887 1.00 87.81 194 LEU A CA 1
ATOM 1465 C C . LEU A 1 194 ? 10.824 -4.515 -10.767 1.00 87.81 194 LEU A C 1
ATOM 1467 O O . LEU A 1 194 ? 10.080 -4.491 -11.741 1.00 87.81 194 LEU A O 1
ATOM 1471 N N . ASP A 1 195 ? 10.439 -4.988 -9.589 1.00 84.25 195 ASP A N 1
ATOM 1472 C CA . ASP A 1 195 ? 9.104 -5.491 -9.302 1.00 84.25 195 ASP A CA 1
ATOM 1473 C C . ASP A 1 195 ? 8.052 -4.369 -9.320 1.00 84.25 195 ASP A C 1
ATOM 1475 O O . ASP A 1 195 ? 6.900 -4.641 -9.668 1.00 84.25 195 ASP A O 1
ATOM 1479 N N . GLU A 1 196 ? 8.426 -3.132 -8.988 1.00 83.06 196 GLU A N 1
ATOM 1480 C CA . GLU A 1 196 ? 7.594 -1.932 -9.158 1.00 83.06 196 GLU A CA 1
ATOM 1481 C C . GLU A 1 196 ? 7.528 -1.464 -10.617 1.00 83.06 196 GLU A C 1
ATOM 1483 O O . GLU A 1 196 ? 6.460 -1.087 -11.097 1.00 83.06 196 GLU A O 1
ATOM 1488 N N . LYS A 1 197 ? 8.646 -1.517 -11.352 1.00 85.19 197 LYS A N 1
ATOM 1489 C CA . LYS A 1 197 ? 8.702 -1.085 -12.761 1.00 85.19 197 LYS A CA 1
ATOM 1490 C C . LYS A 1 197 ? 8.036 -2.067 -13.727 1.00 85.19 197 LYS A C 1
ATOM 1492 O O . LYS A 1 197 ? 7.401 -1.647 -14.689 1.00 85.19 197 LYS A O 1
ATOM 1497 N N . LEU A 1 198 ? 8.209 -3.370 -13.509 1.00 86.19 198 LEU A N 1
ATOM 1498 C CA . LEU A 1 198 ? 7.782 -4.445 -14.415 1.00 86.19 198 LEU A CA 1
ATOM 1499 C C . LEU A 1 198 ? 6.436 -5.040 -13.985 1.00 86.19 198 LEU A C 1
ATOM 1501 O O . LEU A 1 198 ? 6.249 -6.260 -13.974 1.00 86.19 198 LEU A O 1
ATOM 1505 N N . VAL A 1 199 ? 5.507 -4.166 -13.606 1.00 86.38 199 VAL A N 1
ATOM 1506 C CA . VAL A 1 199 ? 4.197 -4.535 -13.076 1.00 86.38 199 VAL A CA 1
ATOM 1507 C C . VAL A 1 199 ? 3.095 -4.235 -14.083 1.00 86.38 199 VAL A C 1
ATOM 1509 O O . VAL A 1 199 ? 3.145 -3.238 -14.803 1.00 86.38 199 VAL A O 1
ATOM 1512 N N . ASP A 1 200 ? 2.094 -5.107 -14.151 1.00 87.50 200 ASP A N 1
ATOM 1513 C CA . ASP A 1 200 ? 0.912 -4.833 -14.962 1.00 87.50 200 ASP A CA 1
ATOM 1514 C C . ASP A 1 200 ? 0.024 -3.817 -14.250 1.00 87.50 200 ASP A C 1
ATOM 1516 O O . ASP A 1 200 ? -0.151 -3.887 -13.032 1.00 87.50 200 ASP A O 1
ATOM 1520 N N . LYS A 1 201 ? -0.587 -2.904 -14.996 1.00 88.12 201 LYS A N 1
ATOM 1521 C CA . LYS A 1 201 ? -1.566 -1.972 -14.438 1.00 88.12 201 LYS A CA 1
ATOM 1522 C C . LYS A 1 201 ? -2.966 -2.475 -14.747 1.00 88.12 201 LYS A C 1
ATOM 1524 O O . LYS A 1 201 ? -3.303 -2.743 -15.898 1.00 88.12 201 LYS A O 1
ATOM 1529 N N . TYR A 1 202 ? -3.768 -2.619 -13.705 1.00 88.62 202 TYR A N 1
ATOM 1530 C CA . TYR A 1 202 ? -5.159 -3.034 -13.766 1.00 88.62 202 TYR A CA 1
ATOM 1531 C C . TYR A 1 202 ? -6.022 -1.796 -13.563 1.00 88.62 202 TYR A C 1
ATOM 1533 O O . TYR A 1 202 ? -6.063 -1.252 -12.463 1.00 88.62 202 TYR A O 1
ATOM 1541 N N . PHE A 1 203 ? -6.716 -1.372 -14.614 1.00 89.56 203 PHE A N 1
ATOM 1542 C CA . PHE A 1 203 ? -7.689 -0.291 -14.537 1.00 89.56 203 PHE A CA 1
ATOM 1543 C C . PHE A 1 203 ? -9.018 -0.855 -14.069 1.00 89.56 203 PHE A C 1
ATOM 1545 O O . PHE A 1 203 ? -9.597 -1.735 -14.714 1.00 89.56 203 PHE A O 1
ATOM 1552 N N . VAL A 1 204 ? -9.494 -0.373 -12.930 1.00 90.19 204 VAL A N 1
ATOM 1553 C CA . VAL A 1 204 ? -10.668 -0.916 -12.251 1.00 90.19 204 VAL A CA 1
ATOM 1554 C C . VAL A 1 204 ? -11.799 0.099 -12.287 1.00 90.19 204 VAL A C 1
ATOM 1556 O O . VAL A 1 204 ? -11.586 1.291 -12.091 1.00 90.19 204 VAL A O 1
ATOM 1559 N N . ASN A 1 205 ? -13.017 -0.379 -12.537 1.00 90.06 205 ASN A N 1
ATOM 1560 C CA . ASN A 1 205 ? -14.206 0.455 -12.680 1.00 90.06 205 ASN A CA 1
ATOM 1561 C C . ASN A 1 205 ? -14.736 0.957 -11.326 1.00 90.06 205 ASN A C 1
ATOM 1563 O O . ASN A 1 205 ? -15.778 0.509 -10.843 1.00 90.06 205 ASN A O 1
ATOM 1567 N N . PHE A 1 206 ? -13.980 1.829 -10.671 1.00 88.69 206 PHE A N 1
ATOM 1568 C CA . PHE A 1 206 ? -14.381 2.520 -9.449 1.00 88.69 206 PHE A CA 1
ATOM 1569 C C . PHE A 1 206 ? -13.645 3.863 -9.348 1.00 88.69 206 PHE A C 1
ATOM 1571 O O . PHE A 1 206 ? -12.844 4.196 -10.220 1.00 88.69 206 PHE A O 1
ATOM 1578 N N . SER A 1 207 ? -13.928 4.629 -8.296 1.00 86.12 207 SER A N 1
ATOM 1579 C CA . SER A 1 207 ? -13.178 5.834 -7.941 1.00 86.12 207 SER A CA 1
ATOM 1580 C C . SER A 1 207 ? -12.657 5.711 -6.515 1.00 86.12 207 SER A C 1
ATOM 1582 O O . SER A 1 207 ? -13.431 5.421 -5.593 1.00 86.12 207 SER A O 1
ATOM 1584 N N . VAL A 1 208 ? -11.357 5.960 -6.327 1.00 84.62 208 VAL A N 1
ATOM 1585 C CA . VAL A 1 208 ? -10.728 5.976 -4.997 1.00 84.62 208 VAL A CA 1
ATOM 1586 C C . VAL A 1 208 ? -11.387 7.034 -4.112 1.00 84.62 208 VAL A C 1
ATOM 1588 O O . VAL A 1 208 ? -11.749 6.748 -2.973 1.00 84.62 208 VAL A O 1
ATOM 1591 N N . PHE A 1 209 ? -11.633 8.221 -4.663 1.00 84.19 209 PHE A N 1
ATOM 1592 C CA . PHE A 1 209 ? -12.180 9.368 -3.934 1.00 84.19 209 PHE A CA 1
ATOM 1593 C C . PHE A 1 209 ? -13.625 9.171 -3.467 1.00 84.19 209 PHE A C 1
ATOM 1595 O O . PHE A 1 209 ? -14.006 9.682 -2.417 1.00 84.19 209 PHE A O 1
ATOM 1602 N N . GLU A 1 210 ? -14.433 8.436 -4.233 1.00 86.50 210 GLU A N 1
ATOM 1603 C CA . GLU A 1 210 ? -15.828 8.168 -3.874 1.00 86.50 210 GLU A CA 1
ATOM 1604 C C . GLU A 1 210 ? -15.949 6.997 -2.893 1.00 86.50 210 GLU A C 1
ATOM 1606 O O . GLU A 1 210 ? -16.703 7.066 -1.925 1.00 86.50 210 GLU A O 1
ATOM 1611 N N . SER A 1 211 ? -15.223 5.905 -3.150 1.00 85.75 211 SER A N 1
ATOM 1612 C CA . SER A 1 211 ? -15.462 4.634 -2.457 1.00 85.75 211 SER A CA 1
ATOM 1613 C C . SER A 1 211 ? -14.526 4.385 -1.275 1.00 85.75 211 SER A C 1
ATOM 1615 O O . SER A 1 211 ? -14.920 3.713 -0.323 1.00 85.75 211 SER A O 1
ATOM 1617 N N . ILE A 1 212 ? -13.288 4.881 -1.333 1.00 88.12 212 ILE A N 1
ATOM 1618 C CA . ILE A 1 212 ? -12.237 4.611 -0.339 1.00 88.12 212 ILE A CA 1
ATOM 1619 C C . ILE A 1 212 ? -11.356 5.853 -0.082 1.00 88.12 212 ILE A C 1
ATOM 1621 O O . ILE A 1 212 ? -10.130 5.781 -0.195 1.00 88.12 212 ILE A O 1
ATOM 1625 N N . PRO A 1 213 ? -11.952 6.997 0.311 1.00 87.56 213 PRO A N 1
ATOM 1626 C CA . PRO A 1 213 ? -11.223 8.258 0.478 1.00 87.56 213 PRO A CA 1
ATOM 1627 C C . PRO A 1 213 ? -10.096 8.182 1.519 1.00 87.56 213 PRO A C 1
ATOM 1629 O O . PRO A 1 213 ? -9.104 8.897 1.399 1.00 87.56 213 PRO A O 1
ATOM 1632 N N . ASP A 1 214 ? -10.211 7.290 2.509 1.00 86.56 214 ASP A N 1
ATOM 1633 C CA . ASP A 1 214 ? -9.197 7.090 3.551 1.00 86.56 214 ASP A CA 1
ATOM 1634 C C . ASP A 1 214 ? -7.836 6.648 2.980 1.00 86.56 214 ASP A C 1
ATOM 1636 O O . ASP A 1 214 ? -6.802 6.955 3.573 1.00 86.56 214 ASP A O 1
ATOM 1640 N N . VAL A 1 215 ? -7.809 5.958 1.830 1.00 85.44 215 VAL A N 1
ATOM 1641 C CA . VAL A 1 215 ? -6.547 5.576 1.166 1.00 85.44 215 VAL A CA 1
ATOM 1642 C C . VAL A 1 215 ? -5.765 6.816 0.757 1.00 85.44 215 VAL A C 1
ATOM 1644 O O . VAL A 1 215 ? -4.564 6.884 0.978 1.00 85.44 215 VAL A O 1
ATOM 1647 N N . TRP A 1 216 ? -6.456 7.801 0.187 1.00 82.19 216 TRP A N 1
ATOM 1648 C CA . TRP A 1 216 ? -5.851 9.046 -0.274 1.00 82.19 216 TRP A CA 1
ATOM 1649 C C . TRP A 1 216 ? -5.578 10.019 0.880 1.00 82.19 216 TRP A C 1
ATOM 1651 O O . TRP A 1 216 ? -4.556 10.695 0.899 1.00 82.19 216 TRP A O 1
ATOM 1661 N N . ALA A 1 217 ? -6.482 10.094 1.860 1.00 83.88 217 ALA A N 1
ATOM 1662 C CA . ALA A 1 217 ? -6.408 11.110 2.908 1.00 83.88 217 ALA A CA 1
ATOM 1663 C C . ALA A 1 217 ? -5.406 10.785 4.027 1.00 83.88 217 ALA A C 1
ATOM 1665 O O . ALA A 1 217 ? -4.833 11.703 4.616 1.00 83.88 217 ALA A O 1
ATOM 1666 N N . ILE A 1 218 ? -5.251 9.504 4.381 1.00 86.44 218 ILE A N 1
ATOM 1667 C CA . ILE A 1 218 ? -4.481 9.076 5.562 1.00 86.44 218 ILE A CA 1
ATOM 1668 C C . ILE A 1 218 ? -3.643 7.813 5.316 1.00 86.44 218 ILE A C 1
ATOM 1670 O O . ILE A 1 218 ? -3.283 7.132 6.275 1.00 86.44 218 ILE A O 1
ATOM 1674 N N . ASP A 1 219 ? -3.363 7.473 4.055 1.00 84.62 219 ASP A N 1
ATOM 1675 C CA . ASP A 1 219 ? -2.617 6.265 3.673 1.00 84.62 219 ASP A CA 1
ATOM 1676 C C . ASP A 1 219 ? -3.207 4.975 4.282 1.00 84.62 219 ASP A C 1
ATOM 1678 O O . ASP A 1 219 ? -2.493 4.034 4.650 1.00 84.62 219 ASP A O 1
ATOM 1682 N N . GLN A 1 220 ? -4.538 4.925 4.428 1.00 85.50 220 GLN A N 1
ATOM 1683 C CA . GLN A 1 220 ? -5.220 3.757 4.974 1.00 85.50 220 GLN A CA 1
ATOM 1684 C C . GLN A 1 220 ? -5.056 2.563 4.033 1.00 85.50 220 GLN A C 1
ATOM 1686 O O . GLN A 1 220 ? -5.253 2.660 2.824 1.00 85.50 220 GLN A O 1
ATOM 1691 N N . ILE A 1 221 ? -4.769 1.396 4.601 1.00 87.62 221 ILE A N 1
ATOM 1692 C CA . ILE A 1 221 ? -4.659 0.151 3.840 1.00 87.62 221 ILE A CA 1
ATOM 1693 C C . ILE A 1 221 ? -5.996 -0.593 3.887 1.00 87.62 221 ILE A C 1
ATOM 1695 O O . ILE A 1 221 ? -6.608 -0.722 4.952 1.00 87.62 221 ILE A O 1
ATOM 1699 N N . PHE A 1 222 ? -6.412 -1.133 2.740 1.00 87.62 222 PHE A N 1
ATOM 1700 C CA . PHE A 1 222 ? -7.518 -2.082 2.628 1.00 87.62 222 PHE A CA 1
ATOM 1701 C C . PHE A 1 222 ? -7.032 -3.391 1.992 1.00 87.62 222 PHE A C 1
ATOM 1703 O O . PHE A 1 222 ? -6.300 -3.350 1.001 1.00 87.62 222 PHE A O 1
ATOM 1710 N N . PRO A 1 223 ? -7.442 -4.563 2.510 1.00 88.62 223 PRO A N 1
ATOM 1711 C CA . PRO A 1 223 ? -7.166 -5.835 1.856 1.00 88.62 223 PRO A CA 1
ATOM 1712 C C . PRO A 1 223 ? -7.861 -5.908 0.494 1.00 88.62 223 PRO A C 1
ATOM 1714 O O . PRO A 1 223 ? -9.085 -5.820 0.411 1.00 88.62 223 PRO A O 1
ATOM 1717 N N . ILE A 1 224 ? -7.087 -6.128 -0.568 1.00 88.19 224 ILE A N 1
ATOM 1718 C CA . ILE A 1 224 ? -7.614 -6.316 -1.921 1.00 88.19 224 ILE A CA 1
ATOM 1719 C C . ILE A 1 224 ? -7.300 -7.731 -2.387 1.00 88.19 224 ILE A C 1
ATOM 1721 O O . ILE A 1 224 ? -6.145 -8.162 -2.391 1.00 88.19 224 ILE A O 1
ATOM 1725 N N . VAL A 1 225 ? -8.342 -8.453 -2.799 1.00 89.06 225 VAL A N 1
ATOM 1726 C CA . VAL A 1 225 ? -8.237 -9.824 -3.302 1.00 89.06 225 VAL A CA 1
ATOM 1727 C C . VAL A 1 225 ? -9.153 -10.034 -4.508 1.00 89.06 225 VAL A C 1
ATOM 1729 O O . VAL A 1 225 ? -10.232 -9.446 -4.579 1.00 89.06 225 VAL A O 1
ATOM 1732 N N . PRO A 1 226 ? -8.766 -10.893 -5.462 1.00 88.56 226 PRO A N 1
ATOM 1733 C CA . PRO A 1 226 ? -9.658 -11.339 -6.513 1.00 88.56 226 PRO A CA 1
ATOM 1734 C C . PRO A 1 226 ? -10.735 -12.244 -5.914 1.00 88.56 226 PRO A C 1
ATOM 1736 O O . PRO A 1 226 ? -10.493 -13.009 -4.982 1.00 88.56 226 PRO A O 1
ATOM 1739 N N . ILE A 1 227 ? -11.929 -12.193 -6.494 1.00 89.31 227 ILE A N 1
ATOM 1740 C CA . ILE A 1 227 ? -13.083 -12.974 -6.024 1.00 89.31 227 ILE A CA 1
ATOM 1741 C C . ILE A 1 227 ? -12.957 -14.458 -6.415 1.00 89.31 227 ILE A C 1
ATOM 1743 O O . ILE A 1 227 ? -13.563 -15.327 -5.795 1.00 89.31 227 ILE A O 1
ATOM 1747 N N . ALA A 1 228 ? -12.152 -14.765 -7.435 1.00 87.62 228 ALA A N 1
ATOM 1748 C CA . ALA A 1 228 ? -11.973 -16.108 -7.976 1.00 87.62 228 ALA A CA 1
ATOM 1749 C C . ALA A 1 228 ? -10.490 -16.446 -8.187 1.00 87.62 228 ALA A C 1
ATOM 1751 O O . ALA A 1 228 ? -9.641 -15.560 -8.272 1.00 87.62 228 ALA A O 1
ATOM 1752 N N . GLY A 1 229 ? -10.186 -17.744 -8.304 1.00 83.94 229 GLY A N 1
ATOM 1753 C CA . GLY A 1 229 ? -8.829 -18.229 -8.589 1.00 83.94 229 GLY A CA 1
ATOM 1754 C C . GLY A 1 229 ? -7.875 -18.197 -7.392 1.00 83.94 229 GLY A C 1
ATOM 1755 O O . GLY A 1 229 ? -6.667 -18.288 -7.585 1.00 83.94 229 GLY A O 1
ATOM 1756 N N . LEU A 1 230 ? -8.403 -18.094 -6.169 1.00 88.12 230 LEU A N 1
ATOM 1757 C CA . LEU A 1 230 ? -7.612 -18.015 -4.935 1.00 88.12 230 LEU A CA 1
ATOM 1758 C C . LEU A 1 230 ? -6.815 -19.295 -4.626 1.00 88.12 230 LEU A C 1
ATOM 1760 O O . LEU A 1 230 ? -5.824 -19.234 -3.904 1.00 88.12 230 LEU A O 1
ATOM 1764 N N . ASP A 1 231 ? -7.206 -20.433 -5.205 1.00 89.06 231 ASP A N 1
ATOM 1765 C CA . ASP A 1 231 ? -6.489 -21.707 -5.065 1.00 89.06 231 ASP A CA 1
ATOM 1766 C C . ASP A 1 231 ? -5.269 -21.819 -5.995 1.00 89.06 231 ASP A C 1
ATOM 1768 O O . ASP A 1 231 ? -4.412 -22.688 -5.813 1.00 89.06 231 ASP A O 1
ATOM 1772 N N . ALA A 1 232 ? -5.181 -20.963 -7.019 1.00 85.19 232 ALA A N 1
ATOM 1773 C CA . ALA A 1 232 ? -4.094 -20.990 -7.985 1.00 85.19 232 ALA A CA 1
ATOM 1774 C C . ALA A 1 232 ? -2.913 -20.145 -7.502 1.00 85.19 232 ALA A C 1
ATOM 1776 O O . ALA A 1 232 ? -3.074 -19.048 -6.964 1.00 85.19 232 ALA A O 1
ATOM 1777 N N . ARG A 1 233 ? -1.689 -20.635 -7.741 1.00 82.25 233 ARG A N 1
ATOM 1778 C CA . ARG A 1 233 ? -0.499 -19.866 -7.386 1.00 82.25 233 ARG A CA 1
ATOM 1779 C C . ARG A 1 233 ? -0.409 -18.606 -8.261 1.00 82.25 233 ARG A C 1
ATOM 1781 O O . ARG A 1 233 ? -0.485 -18.719 -9.487 1.00 82.25 233 ARG A O 1
ATOM 1788 N N . PRO A 1 234 ? -0.167 -17.436 -7.657 1.00 80.19 234 PRO A N 1
ATOM 1789 C CA . PRO A 1 234 ? 0.081 -16.212 -8.397 1.00 80.19 234 PRO A CA 1
ATOM 1790 C C . PRO A 1 234 ? 1.268 -16.308 -9.399 1.00 80.19 234 PRO A C 1
ATOM 1792 O O . PRO A 1 234 ? 2.323 -16.831 -9.037 1.00 80.19 234 PRO A O 1
ATOM 1795 N N . THR A 1 235 ? 1.119 -15.781 -10.631 1.00 80.06 235 THR A N 1
ATOM 1796 C CA . THR A 1 235 ? 2.166 -15.673 -11.673 1.00 80.06 235 THR A CA 1
ATOM 1797 C C . THR A 1 235 ? 2.563 -14.250 -12.129 1.00 80.06 235 THR A C 1
ATOM 1799 O O . THR A 1 235 ? 3.683 -14.119 -12.620 1.00 80.06 235 THR A O 1
ATOM 1802 N N . ARG A 1 236 ? 1.744 -13.185 -11.990 1.00 76.19 236 ARG A N 1
ATOM 1803 C CA . ARG A 1 236 ? 2.083 -11.812 -12.469 1.00 76.19 236 ARG A CA 1
ATOM 1804 C C . ARG A 1 236 ? 1.784 -10.701 -11.465 1.00 76.19 236 ARG A C 1
ATOM 1806 O O . ARG A 1 236 ? 0.697 -10.633 -10.921 1.00 76.19 236 ARG A O 1
ATOM 1813 N N . ARG A 1 237 ? 2.708 -9.780 -11.213 1.00 81.38 237 ARG A N 1
ATOM 1814 C CA . ARG A 1 237 ? 2.442 -8.670 -10.278 1.00 81.38 237 ARG A CA 1
ATOM 1815 C C . ARG A 1 237 ? 1.551 -7.617 -10.942 1.00 81.38 237 ARG A C 1
ATOM 1817 O O . ARG A 1 237 ? 1.660 -7.392 -12.146 1.00 81.38 237 ARG A O 1
ATOM 1824 N N . GLY A 1 238 ? 0.679 -6.999 -10.148 1.00 82.81 238 GLY A N 1
ATOM 1825 C CA . GLY A 1 238 ? -0.280 -6.001 -10.608 1.00 82.81 238 GLY A CA 1
ATOM 1826 C C . GLY A 1 238 ? -0.363 -4.797 -9.679 1.00 82.81 238 GLY A C 1
ATOM 1827 O O . GLY A 1 238 ? -0.335 -4.979 -8.465 1.00 82.81 238 GLY A O 1
ATOM 1828 N N . VAL A 1 239 ? -0.507 -3.600 -10.242 1.00 85.31 239 VAL A N 1
ATOM 1829 C CA . VAL A 1 239 ? -0.952 -2.390 -9.535 1.00 85.31 239 VAL A CA 1
ATOM 1830 C C . VAL A 1 239 ? -2.372 -2.080 -9.983 1.00 85.31 239 VAL A C 1
ATOM 1832 O O . VAL A 1 239 ? -2.692 -2.233 -11.160 1.00 85.31 239 VAL A O 1
ATOM 1835 N N . ILE A 1 240 ? -3.228 -1.679 -9.047 1.00 85.94 240 ILE A N 1
ATOM 1836 C CA . ILE A 1 240 ? -4.586 -1.232 -9.353 1.00 85.94 240 ILE A CA 1
ATOM 1837 C C . ILE A 1 240 ? -4.579 0.284 -9.480 1.00 85.94 240 ILE A C 1
ATOM 1839 O O . ILE A 1 240 ? -4.140 0.976 -8.562 1.00 85.94 240 ILE A O 1
ATOM 1843 N N . ALA A 1 241 ? -5.107 0.757 -10.602 1.00 86.12 241 ALA A N 1
ATOM 1844 C CA . ALA A 1 241 ? -5.410 2.151 -10.856 1.00 86.12 241 ALA A CA 1
ATOM 1845 C C . ALA A 1 241 ? -6.922 2.302 -11.048 1.00 86.12 241 ALA A C 1
ATOM 1847 O O . ALA A 1 241 ? -7.586 1.412 -11.598 1.00 86.12 241 ALA A O 1
ATOM 1848 N N . ASP A 1 242 ? -7.471 3.415 -10.580 1.00 85.25 242 ASP A N 1
ATOM 1849 C CA . ASP A 1 242 ? -8.852 3.767 -10.878 1.00 85.25 242 ASP A CA 1
ATOM 1850 C C . ASP A 1 242 ? -8.991 4.375 -12.290 1.00 85.25 242 ASP A C 1
ATOM 1852 O O . ASP A 1 242 ? -8.018 4.489 -13.040 1.00 85.25 242 ASP A O 1
ATOM 1856 N N . LEU A 1 243 ? -10.224 4.682 -12.703 1.00 82.94 243 LEU A N 1
ATOM 1857 C CA . LEU A 1 243 ? -10.507 5.289 -14.014 1.00 82.94 243 LEU A CA 1
ATOM 1858 C C . LEU A 1 243 ? -10.508 6.821 -13.978 1.00 82.94 243 LEU A C 1
ATOM 1860 O O . LEU A 1 243 ? -10.934 7.458 -14.946 1.00 82.94 243 LEU A O 1
ATOM 1864 N N . THR A 1 244 ? -10.107 7.427 -12.864 1.00 76.06 244 THR A N 1
ATOM 1865 C CA . THR A 1 244 ? -10.094 8.881 -12.767 1.00 76.06 244 THR A CA 1
ATOM 1866 C C . THR A 1 244 ? -8.931 9.447 -13.577 1.00 76.06 244 THR A C 1
ATOM 1868 O O . THR A 1 244 ? -7.897 8.814 -13.774 1.00 76.06 244 THR A O 1
ATOM 1871 N N . CYS A 1 245 ? -9.103 10.668 -14.085 1.00 75.00 245 CYS A N 1
ATOM 1872 C CA . CYS A 1 245 ? -8.034 11.388 -14.782 1.00 75.00 245 CYS A CA 1
ATOM 1873 C C . CYS A 1 245 ? -6.964 11.937 -13.821 1.00 75.00 245 CYS A C 1
ATOM 1875 O O . CYS A 1 245 ? -6.088 12.684 -14.257 1.00 75.00 245 CYS A O 1
ATOM 1877 N N . ASP A 1 246 ? -7.076 11.634 -12.528 1.00 70.62 246 ASP A N 1
ATOM 1878 C CA . ASP A 1 246 ? -6.162 12.097 -11.500 1.00 70.62 246 ASP A CA 1
ATOM 1879 C C . ASP A 1 246 ? -5.046 11.064 -11.304 1.00 70.62 246 ASP A C 1
ATOM 1881 O O . ASP A 1 246 ? -5.301 9.869 -11.144 1.00 70.62 246 ASP A O 1
ATOM 1885 N N . SER A 1 247 ? -3.793 11.519 -11.332 1.00 66.75 247 SER A N 1
ATOM 1886 C CA . SER A 1 247 ? -2.640 10.643 -11.118 1.00 66.75 247 SER A CA 1
ATOM 1887 C C . SER A 1 247 ? -2.600 10.048 -9.709 1.00 66.75 247 SER A C 1
ATOM 1889 O O . SER A 1 247 ? -1.978 9.004 -9.525 1.00 66.75 247 SER A O 1
ATOM 1891 N N . ASP A 1 248 ? -3.277 10.662 -8.738 1.00 59.97 248 ASP A N 1
ATOM 1892 C CA . ASP A 1 248 ? -3.345 10.195 -7.352 1.00 59.97 248 ASP A CA 1
ATOM 1893 C C . ASP A 1 248 ? -4.364 9.052 -7.183 1.00 59.97 248 ASP A C 1
ATOM 1895 O O . ASP A 1 248 ? -4.271 8.270 -6.236 1.00 59.97 248 ASP A O 1
ATOM 1899 N N . GLY A 1 249 ? -5.285 8.874 -8.140 1.00 56.66 249 GLY A N 1
ATOM 1900 C CA . GLY A 1 249 ? -6.155 7.692 -8.232 1.00 56.66 249 GLY A CA 1
ATOM 1901 C C . GLY A 1 249 ? -5.418 6.417 -8.678 1.00 56.66 249 GLY A C 1
ATOM 1902 O O . GLY A 1 249 ? -5.980 5.317 -8.660 1.00 56.66 249 GLY A O 1
ATOM 1903 N N . ALA A 1 250 ? -4.144 6.540 -9.074 1.00 48.47 250 ALA A N 1
ATOM 1904 C CA . ALA A 1 250 ? -3.403 5.495 -9.776 1.00 48.47 250 ALA A CA 1
ATOM 1905 C C . ALA A 1 250 ? -2.626 4.510 -8.886 1.00 48.47 250 ALA A C 1
ATOM 1907 O O . ALA A 1 250 ? -2.112 3.520 -9.411 1.00 48.47 250 ALA A O 1
ATOM 1908 N N . SER A 1 251 ? -2.489 4.741 -7.576 1.00 46.47 251 SER A N 1
ATOM 1909 C CA . SER A 1 251 ? -1.571 3.929 -6.766 1.00 46.47 251 SER A CA 1
ATOM 1910 C C . SER A 1 251 ? -2.151 3.464 -5.439 1.00 46.47 251 SER A C 1
ATOM 1912 O O . SER A 1 251 ? -1.753 3.932 -4.373 1.00 46.47 251 SER A O 1
ATOM 1914 N N . ILE A 1 252 ? -2.984 2.422 -5.480 1.00 55.44 252 ILE A N 1
ATOM 1915 C CA . ILE A 1 252 ? -3.066 1.527 -4.321 1.00 55.44 252 ILE A CA 1
ATOM 1916 C C . ILE A 1 252 ? -1.828 0.624 -4.370 1.00 55.44 252 ILE A C 1
ATOM 1918 O O . ILE A 1 252 ? -1.813 -0.436 -4.997 1.00 55.44 252 ILE A O 1
ATOM 1922 N N . SER A 1 253 ? -0.742 1.111 -3.772 1.00 42.69 253 SER A N 1
ATOM 1923 C CA . SER A 1 253 ? 0.584 0.481 -3.802 1.00 42.69 253 SER A CA 1
ATOM 1924 C C . SER A 1 253 ? 0.772 -0.579 -2.714 1.00 42.69 253 SER A C 1
ATOM 1926 O O . SER A 1 253 ? 1.625 -1.460 -2.847 1.00 42.69 253 SER A O 1
ATOM 1928 N N . THR A 1 254 ? -0.028 -0.527 -1.645 1.00 44.59 254 THR A N 1
ATOM 1929 C CA . THR A 1 254 ? 0.206 -1.352 -0.459 1.00 44.59 254 THR A CA 1
ATOM 1930 C C . THR A 1 254 ? -0.695 -2.577 -0.436 1.00 44.59 254 THR A C 1
ATOM 1932 O O . THR A 1 254 ? -1.908 -2.494 -0.267 1.00 44.59 254 THR A O 1
ATOM 1935 N N . TRP A 1 255 ? -0.057 -3.736 -0.582 1.00 51.50 255 TRP A N 1
ATOM 1936 C CA . TRP A 1 255 ? -0.696 -5.044 -0.563 1.00 51.50 255 TRP A CA 1
ATOM 1937 C C . TRP A 1 255 ? -0.361 -5.781 0.718 1.00 51.50 255 TRP A C 1
ATOM 1939 O O . TRP A 1 255 ? 0.760 -5.716 1.222 1.00 51.50 255 TRP A O 1
ATOM 1949 N N . THR A 1 256 ? -1.310 -6.572 1.193 1.00 39.22 256 THR A N 1
ATOM 1950 C CA . THR A 1 256 ? -1.126 -7.415 2.365 1.00 39.22 256 THR A CA 1
ATOM 1951 C C . THR A 1 256 ? -0.713 -8.833 1.952 1.00 39.22 256 THR A C 1
ATOM 1953 O O . THR A 1 256 ? -1.558 -9.616 1.512 1.00 39.22 256 THR A O 1
ATOM 1956 N N . PRO A 1 257 ? 0.568 -9.234 2.062 1.00 37.69 257 PRO A N 1
ATOM 1957 C CA . PRO A 1 257 ? 0.950 -10.600 1.743 1.00 37.69 257 PRO A CA 1
ATOM 1958 C C . PRO A 1 257 ? 0.428 -11.590 2.793 1.00 37.69 257 PRO A C 1
ATOM 1960 O O . PRO A 1 257 ? 0.769 -11.472 3.959 1.00 37.69 257 PRO A O 1
ATOM 1963 N N . ALA A 1 258 ? -0.286 -12.644 2.370 1.00 35.12 258 ALA A N 1
ATOM 1964 C CA . ALA A 1 258 ? -0.675 -13.836 3.160 1.00 35.12 258 ALA A CA 1
ATOM 1965 C C . ALA A 1 258 ? 0.321 -14.387 4.197 1.00 35.12 258 ALA A C 1
ATOM 1967 O O . ALA A 1 258 ? -0.091 -15.143 5.070 1.00 35.12 258 ALA A O 1
ATOM 1968 N N . ALA A 1 259 ? 1.613 -14.059 4.132 1.00 32.84 259 ALA A N 1
ATOM 1969 C CA . ALA A 1 259 ? 2.533 -14.377 5.220 1.00 32.84 259 ALA A CA 1
ATOM 1970 C C . ALA A 1 259 ? 2.118 -13.727 6.560 1.00 32.84 259 ALA A C 1
ATOM 1972 O O . ALA A 1 259 ? 2.503 -14.245 7.608 1.00 32.84 259 ALA A O 1
ATOM 1973 N N . SER A 1 260 ? 1.334 -12.639 6.534 1.00 28.17 260 SER A N 1
ATOM 1974 C CA . SER A 1 260 ? 0.729 -12.015 7.715 1.00 28.17 260 SER A CA 1
ATOM 1975 C C . SER A 1 260 ? -0.608 -12.654 8.117 1.00 28.17 260 SER A C 1
ATOM 1977 O O . SER A 1 260 ? -0.858 -12.838 9.304 1.00 28.17 260 SER A O 1
ATOM 1979 N N . MET A 1 261 ? -1.427 -13.109 7.161 1.00 27.42 261 MET A N 1
ATOM 1980 C CA . MET A 1 261 ? -2.708 -13.783 7.427 1.00 27.42 261 MET A CA 1
ATOM 1981 C C . MET A 1 261 ? -2.495 -15.178 8.039 1.00 27.42 261 MET A C 1
ATOM 1983 O O . MET A 1 261 ? -2.450 -16.210 7.366 1.00 27.42 261 MET A O 1
ATOM 1987 N N . SER A 1 262 ? -2.345 -15.217 9.359 1.00 23.08 262 SER A N 1
ATOM 1988 C CA . SER A 1 262 ? -2.190 -16.455 10.115 1.00 23.08 262 SER A CA 1
ATOM 1989 C C . SER A 1 262 ? -3.450 -17.341 10.053 1.00 23.08 262 SER A C 1
ATOM 1991 O O . SER A 1 262 ? -4.448 -17.110 10.722 1.00 23.08 262 SER A O 1
ATOM 1993 N N . ALA A 1 263 ? -3.315 -18.430 9.290 1.00 24.50 263 ALA A N 1
ATOM 1994 C CA . ALA A 1 263 ? -3.922 -19.749 9.487 1.00 24.50 263 ALA A CA 1
ATOM 1995 C C . ALA A 1 263 ? -5.450 -19.912 9.321 1.00 24.50 263 ALA A C 1
ATOM 1997 O O . ALA A 1 263 ? -6.176 -20.102 10.295 1.00 24.50 263 ALA A O 1
ATOM 1998 N N . CYS A 1 264 ? -5.894 -20.134 8.078 1.00 21.77 264 CYS A N 1
ATOM 1999 C CA . CYS A 1 264 ? -6.858 -21.210 7.826 1.00 21.77 264 CYS A CA 1
ATOM 2000 C C . CYS A 1 264 ? -6.051 -22.475 7.474 1.00 21.77 264 CYS A C 1
ATOM 2002 O O . CYS A 1 264 ? -5.398 -22.545 6.433 1.00 21.77 264 CYS A O 1
ATOM 2004 N N . ARG A 1 265 ? -5.975 -23.441 8.400 1.00 21.44 265 ARG A N 1
ATOM 2005 C CA . ARG A 1 265 ? -5.179 -24.673 8.239 1.00 21.44 265 ARG A CA 1
ATOM 2006 C C . ARG A 1 265 ? -5.804 -25.566 7.168 1.00 21.44 265 ARG A C 1
ATOM 2008 O O . ARG A 1 265 ? -6.698 -26.346 7.471 1.00 21.44 265 ARG A O 1
ATOM 2015 N N . CYS A 1 266 ? -5.276 -25.525 5.950 1.00 23.70 266 CYS A N 1
ATOM 2016 C CA . CYS A 1 266 ? -5.426 -26.631 5.010 1.00 23.70 266 CYS A CA 1
ATOM 2017 C C . CYS A 1 266 ? -4.274 -27.624 5.253 1.00 23.70 266 CYS A C 1
ATOM 2019 O O . CYS A 1 266 ? -3.106 -27.327 5.008 1.00 23.70 266 CYS A O 1
ATOM 2021 N N . THR A 1 267 ? -4.584 -28.792 5.814 1.00 22.97 267 THR A N 1
ATOM 2022 C CA . THR A 1 267 ? -3.659 -29.805 6.366 1.00 22.97 267 THR A CA 1
ATOM 2023 C C . THR A 1 267 ? -2.850 -30.602 5.327 1.00 22.97 267 THR A C 1
ATOM 2025 O O . THR A 1 267 ? -2.424 -31.718 5.615 1.00 22.97 267 THR A O 1
ATOM 2028 N N . ARG A 1 268 ? -2.609 -30.082 4.113 1.00 20.86 268 ARG A N 1
ATOM 2029 C CA . ARG A 1 268 ? -2.092 -30.908 2.999 1.00 20.86 268 ARG A CA 1
ATOM 2030 C C . ARG A 1 268 ? -0.927 -30.378 2.158 1.00 20.86 268 ARG A C 1
ATOM 2032 O O . ARG A 1 268 ? -0.684 -30.950 1.102 1.00 20.86 268 ARG A O 1
ATOM 2039 N N . CYS A 1 269 ? -0.149 -29.386 2.598 1.00 21.66 269 CYS A N 1
ATOM 2040 C CA . CYS A 1 269 ? 1.017 -28.952 1.811 1.00 21.66 269 CYS A CA 1
ATOM 2041 C C . CYS A 1 269 ? 2.294 -28.797 2.659 1.00 21.66 269 CYS A C 1
ATOM 2043 O O . CYS A 1 269 ? 2.331 -27.929 3.535 1.00 21.66 269 CYS A O 1
ATOM 2045 N N . PRO A 1 270 ? 3.342 -29.619 2.443 1.00 22.58 270 PRO A N 1
ATOM 2046 C CA . PRO A 1 270 ? 4.623 -29.443 3.106 1.00 22.58 270 PRO A CA 1
ATOM 2047 C C . PRO A 1 270 ? 5.514 -28.451 2.339 1.00 22.58 270 PRO A C 1
ATOM 2049 O O . PRO A 1 270 ? 5.694 -28.553 1.131 1.00 22.58 270 PRO A O 1
ATOM 2052 N N . SER A 1 271 ? 6.168 -27.577 3.104 1.00 22.70 271 SER A N 1
ATOM 2053 C CA . SER A 1 271 ? 7.358 -26.779 2.769 1.00 22.70 271 SER A CA 1
ATOM 2054 C C . SER A 1 271 ? 7.248 -25.522 1.881 1.00 22.70 271 SER A C 1
ATOM 2056 O O . SER A 1 271 ? 6.730 -25.504 0.770 1.00 22.70 271 SER A O 1
ATOM 2058 N N . THR A 1 272 ? 7.964 -24.506 2.381 1.00 22.86 272 THR A N 1
ATOM 2059 C CA . THR A 1 272 ? 8.583 -23.337 1.727 1.00 22.86 272 THR A CA 1
ATOM 2060 C C . THR A 1 272 ? 7.835 -21.999 1.690 1.00 22.86 272 THR A C 1
ATOM 2062 O O . THR A 1 272 ? 6.671 -21.873 1.336 1.00 22.86 272 THR A O 1
ATOM 2065 N N . ARG A 1 273 ? 8.583 -20.992 2.162 1.00 24.44 273 ARG A N 1
ATOM 2066 C CA . ARG A 1 273 ? 8.206 -19.649 2.609 1.00 24.44 273 ARG A CA 1
ATOM 2067 C C . ARG A 1 273 ? 8.344 -18.626 1.474 1.00 24.44 273 ARG A C 1
ATOM 2069 O O . ARG A 1 273 ? 9.188 -18.799 0.604 1.00 24.44 273 ARG A O 1
ATOM 2076 N N . ARG A 1 274 ? 7.630 -17.503 1.645 1.00 22.05 274 ARG A N 1
ATOM 2077 C CA . ARG A 1 274 ? 7.598 -16.257 0.845 1.00 22.05 274 ARG A CA 1
ATOM 2078 C C . ARG A 1 274 ? 6.806 -16.357 -0.460 1.00 22.05 274 ARG A C 1
ATOM 2080 O O . ARG A 1 274 ? 7.285 -16.855 -1.470 1.00 22.05 274 ARG A O 1
ATOM 2087 N N . ILE A 1 275 ? 5.594 -15.807 -0.423 1.00 23.14 275 ILE A N 1
ATOM 2088 C CA . ILE A 1 275 ? 4.764 -15.543 -1.597 1.00 23.14 275 ILE A CA 1
ATOM 2089 C C . ILE A 1 275 ? 4.497 -14.037 -1.598 1.00 23.14 275 ILE A C 1
ATOM 2091 O O . ILE A 1 275 ? 3.729 -13.536 -0.779 1.00 23.14 275 ILE A O 1
ATOM 2095 N N . ALA A 1 276 ? 5.191 -13.321 -2.482 1.00 22.41 276 ALA A N 1
ATOM 2096 C CA . ALA A 1 276 ? 4.700 -12.055 -3.001 1.00 22.41 276 ALA A CA 1
ATOM 2097 C C . ALA A 1 276 ? 3.514 -12.389 -3.913 1.00 22.41 276 ALA A C 1
ATOM 2099 O O . ALA A 1 276 ? 3.600 -13.318 -4.722 1.00 22.41 276 ALA A O 1
ATOM 2100 N N . TRP A 1 277 ? 2.392 -11.697 -3.736 1.00 30.42 277 TRP A N 1
ATOM 2101 C CA . TRP A 1 277 ? 1.226 -11.926 -4.578 1.00 30.42 277 TRP A CA 1
ATOM 2102 C C . TRP A 1 277 ? 1.484 -11.363 -5.967 1.00 30.42 277 TRP A C 1
ATOM 2104 O O . TRP A 1 277 ? 2.005 -10.266 -6.144 1.00 30.42 277 TRP A O 1
ATOM 2114 N N . ALA A 1 278 ? 1.148 -12.180 -6.946 1.00 25.30 278 ALA A N 1
ATOM 2115 C CA . ALA A 1 278 ? 1.338 -11.945 -8.357 1.00 25.30 278 ALA A CA 1
ATOM 2116 C C . ALA A 1 278 ? 0.105 -12.518 -9.082 1.00 25.30 278 ALA A C 1
ATOM 2118 O O . ALA A 1 278 ? 0.116 -13.648 -9.512 1.00 25.30 278 ALA A O 1
ATOM 2119 N N . PHE A 1 279 ? -1.015 -11.823 -9.213 1.00 29.53 279 PHE A N 1
ATOM 2120 C CA . PHE A 1 279 ? -2.187 -12.343 -9.937 1.00 29.53 279 PHE A CA 1
ATOM 2121 C C . PHE A 1 279 ? -1.896 -12.996 -11.311 1.00 29.53 279 PHE A C 1
ATOM 2123 O O . PHE A 1 279 ? -1.146 -12.491 -12.132 1.00 29.53 279 PHE A O 1
ATOM 2130 N N . SER A 1 280 ? -2.495 -14.161 -11.571 1.00 24.09 280 SER A N 1
ATOM 2131 C CA . SER A 1 280 ? -2.456 -14.844 -12.873 1.00 24.09 280 SER A CA 1
ATOM 2132 C C . SER A 1 280 ? -3.851 -14.800 -13.480 1.00 24.09 280 SER A C 1
ATOM 2134 O O . SER A 1 280 ? -4.748 -15.459 -12.961 1.00 24.09 280 SER A O 1
ATOM 2136 N N . TRP A 1 281 ? -4.043 -14.071 -14.578 1.00 30.55 281 TRP A N 1
ATOM 2137 C CA . TRP A 1 281 ? -5.227 -14.231 -15.423 1.00 30.55 281 TRP A CA 1
ATOM 2138 C C . TRP A 1 281 ? -4.809 -14.801 -16.774 1.00 30.55 281 TRP A C 1
ATOM 2140 O O . TRP A 1 281 ? -4.029 -14.208 -17.515 1.00 30.55 281 TRP A O 1
ATOM 2150 N N . SER A 1 282 ? -5.350 -15.974 -17.091 1.00 22.48 282 SER A N 1
ATOM 2151 C CA . SER A 1 282 ? -5.358 -16.546 -18.436 1.00 22.48 282 SER A CA 1
ATOM 2152 C C . SER A 1 282 ? -6.802 -16.900 -18.780 1.00 22.48 282 SER A C 1
ATOM 2154 O O . SER A 1 282 ? -7.236 -18.038 -18.658 1.00 22.48 282 SER A O 1
ATOM 2156 N N . ALA A 1 283 ? -7.570 -15.892 -19.188 1.00 23.11 283 ALA A N 1
ATOM 2157 C CA . ALA A 1 283 ? -8.842 -16.096 -19.865 1.00 23.11 283 ALA A CA 1
ATOM 2158 C C . ALA A 1 283 ? -8.854 -15.220 -21.128 1.00 23.11 283 ALA A C 1
ATOM 2160 O O . ALA A 1 283 ? -8.662 -14.007 -21.022 1.00 23.11 283 ALA A O 1
ATOM 2161 N N . PRO A 1 284 ? -9.028 -15.794 -22.332 1.00 23.77 284 PRO A N 1
ATOM 2162 C CA . PRO A 1 284 ? -9.150 -15.002 -23.545 1.00 23.77 284 PRO A CA 1
ATOM 2163 C C . PRO A 1 284 ? -10.461 -14.214 -23.497 1.00 23.77 284 PRO A C 1
ATOM 2165 O O . PRO A 1 284 ? -11.545 -14.796 -23.421 1.00 23.77 284 PRO A O 1
ATOM 2168 N N . ILE A 1 285 ? -10.361 -12.886 -23.572 1.00 27.42 285 ILE A N 1
ATOM 2169 C CA . ILE A 1 285 ? -11.504 -11.998 -23.793 1.00 27.42 285 ILE A CA 1
ATOM 2170 C C . ILE A 1 285 ? -12.092 -12.360 -25.164 1.00 27.42 285 ILE A C 1
ATOM 2172 O O . ILE A 1 285 ? -11.570 -11.967 -26.209 1.00 27.42 285 ILE A O 1
ATOM 2176 N N . ARG A 1 286 ? -13.172 -13.149 -25.189 1.00 23.28 286 ARG A N 1
ATOM 2177 C CA . ARG A 1 286 ? -13.984 -13.308 -26.400 1.00 23.28 286 ARG A CA 1
ATOM 2178 C C . ARG A 1 286 ? -14.718 -11.992 -26.629 1.00 23.28 286 ARG A C 1
ATOM 2180 O O . ARG A 1 286 ? -15.677 -11.691 -25.926 1.00 23.28 286 ARG A O 1
ATOM 2187 N N . LYS A 1 287 ? -14.280 -11.222 -27.629 1.00 23.67 287 LYS A N 1
ATOM 2188 C CA . LYS A 1 287 ? -15.090 -10.135 -28.194 1.00 23.67 287 LYS A CA 1
ATOM 2189 C C . LYS A 1 287 ? -16.426 -10.730 -28.671 1.00 23.67 287 LYS A C 1
ATOM 2191 O O . LYS A 1 287 ? -16.386 -11.688 -29.448 1.00 23.67 287 LYS A O 1
ATOM 2196 N N . PRO A 1 288 ? -17.593 -10.211 -28.258 1.00 26.59 288 PRO A N 1
ATOM 2197 C CA . PRO A 1 288 ? -18.845 -10.592 -28.891 1.00 26.59 288 PRO A CA 1
ATOM 2198 C C . PRO A 1 288 ? -18.822 -10.095 -30.342 1.00 26.59 288 PRO A C 1
ATOM 2200 O O . PRO A 1 288 ? -18.590 -8.917 -30.616 1.00 26.59 2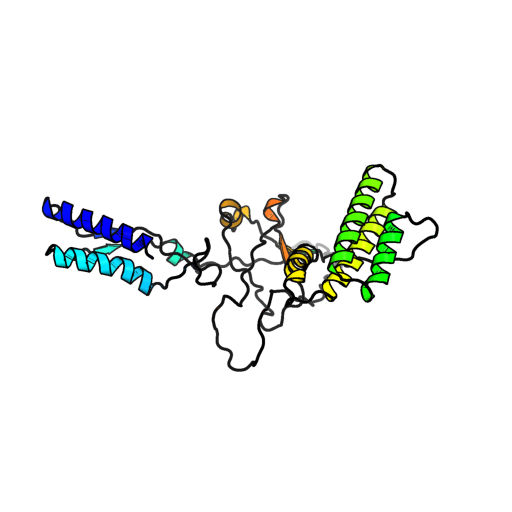88 PRO A O 1
ATOM 2203 N N . SER A 1 289 ? -19.005 -11.017 -31.284 1.00 26.20 289 SER A N 1
ATOM 2204 C CA . SER A 1 289 ? -19.141 -10.718 -32.706 1.00 26.20 289 SER A CA 1
ATOM 2205 C C . SER A 1 289 ? -20.417 -9.912 -32.936 1.00 26.20 289 SER A C 1
ATOM 2207 O O . SER A 1 289 ? -21.517 -10.424 -32.722 1.00 26.20 289 SER A O 1
ATOM 2209 N N . ALA A 1 290 ? -20.269 -8.670 -33.394 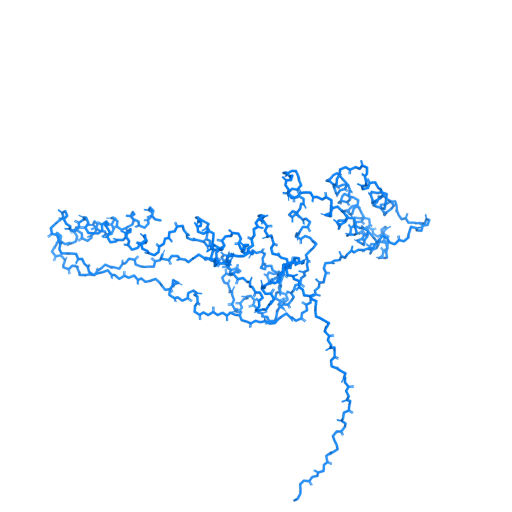1.00 27.83 290 ALA A N 1
ATOM 2210 C CA . ALA A 1 290 ? -21.369 -7.862 -33.893 1.00 27.83 290 ALA A CA 1
ATOM 2211 C C . ALA A 1 290 ? -22.043 -8.588 -35.068 1.00 27.83 290 ALA A C 1
ATOM 2213 O O . ALA A 1 290 ? -21.499 -8.659 -36.167 1.00 27.83 290 ALA A O 1
ATOM 2214 N N . THR A 1 291 ? -23.224 -9.150 -34.826 1.00 26.14 291 THR A N 1
ATOM 2215 C CA . THR A 1 291 ? -24.149 -9.575 -35.878 1.00 26.14 291 THR A CA 1
ATOM 2216 C C . THR A 1 291 ? -25.261 -8.540 -35.932 1.00 26.14 291 THR A C 1
ATOM 2218 O O . THR A 1 291 ? -26.099 -8.436 -35.039 1.00 26.14 291 THR A O 1
ATOM 2221 N N . SER A 1 292 ? -25.209 -7.711 -36.970 1.00 26.92 292 SER A N 1
ATOM 2222 C CA . SER A 1 292 ? -26.231 -6.732 -37.314 1.00 26.92 292 SER A CA 1
ATOM 2223 C C . SER A 1 292 ? -27.556 -7.446 -37.582 1.00 26.92 292 SER A C 1
ATOM 2225 O O . SER A 1 292 ? -27.690 -8.128 -38.597 1.00 26.92 292 SER A O 1
ATOM 2227 N N . THR A 1 293 ? -28.534 -7.274 -36.696 1.00 26.72 293 THR A N 1
ATOM 2228 C CA . THR A 1 293 ? -29.929 -7.622 -36.988 1.00 26.72 293 THR A CA 1
ATOM 2229 C C . THR A 1 293 ? -30.706 -6.320 -37.109 1.00 26.72 293 THR A C 1
ATOM 2231 O O . THR A 1 293 ? -30.989 -5.644 -36.123 1.00 26.72 293 THR A O 1
ATOM 2234 N N . THR A 1 294 ? -30.980 -5.929 -38.348 1.00 26.52 294 THR A N 1
ATOM 2235 C CA . THR A 1 294 ? -31.866 -4.828 -38.721 1.00 26.52 294 THR A CA 1
ATOM 2236 C C . THR A 1 294 ? -33.289 -5.160 -38.279 1.00 26.52 294 THR A C 1
ATOM 2238 O O . THR A 1 294 ? -33.902 -6.100 -38.776 1.00 26.52 294 THR A O 1
ATOM 2241 N N . CYS A 1 295 ? -33.819 -4.390 -37.329 1.00 25.45 295 CYS A N 1
ATOM 2242 C CA . CYS A 1 295 ? -35.193 -4.518 -36.857 1.00 25.45 295 CYS A CA 1
ATOM 2243 C C . CYS A 1 295 ? -36.099 -3.634 -37.730 1.00 25.45 295 CYS A C 1
ATOM 2245 O O . CYS A 1 295 ? -36.043 -2.407 -37.651 1.00 25.45 295 CYS A O 1
ATOM 2247 N N . SER A 1 296 ? -36.893 -4.249 -38.608 1.00 26.27 296 SER A N 1
ATOM 2248 C CA . SER A 1 296 ? -37.919 -3.571 -39.404 1.00 26.27 296 SER A CA 1
ATOM 2249 C C . SER A 1 296 ? -39.178 -3.351 -38.562 1.00 26.27 296 SER A C 1
ATOM 2251 O O . SER A 1 296 ? -39.805 -4.309 -38.109 1.00 26.27 296 SER A O 1
ATOM 2253 N N . ALA A 1 297 ? -39.556 -2.089 -38.373 1.00 28.75 297 ALA A N 1
ATOM 2254 C CA . ALA A 1 297 ? -40.782 -1.685 -37.698 1.00 28.75 297 ALA A CA 1
ATOM 2255 C C . ALA A 1 297 ? -42.030 -2.075 -38.512 1.00 28.75 297 ALA A C 1
ATOM 2257 O O . ALA A 1 297 ? -42.116 -1.775 -39.701 1.00 28.75 297 ALA A O 1
ATOM 2258 N N . THR A 1 298 ? -43.019 -2.687 -37.856 1.00 26.42 298 THR A N 1
ATOM 2259 C CA . THR A 1 298 ? -44.396 -2.810 -38.368 1.00 26.42 298 THR A CA 1
ATOM 2260 C C . THR A 1 298 ? -45.350 -2.280 -37.289 1.00 26.42 298 THR A C 1
ATOM 2262 O O . THR A 1 298 ? -45.166 -2.636 -36.123 1.00 26.42 298 THR A O 1
ATOM 2265 N N . PRO A 1 299 ? -46.318 -1.402 -37.612 1.00 27.11 299 PRO A N 1
ATOM 2266 C CA . PRO A 1 299 ? -47.137 -0.730 -36.610 1.00 27.11 299 PRO A CA 1
ATOM 2267 C C . PRO A 1 299 ? -48.333 -1.586 -36.173 1.00 27.11 299 PRO A C 1
ATOM 2269 O O . PRO A 1 299 ? -48.907 -2.333 -36.963 1.00 27.11 299 PRO A O 1
ATOM 2272 N N . MET A 1 300 ? -48.702 -1.435 -34.900 1.00 29.11 300 MET A N 1
ATOM 2273 C CA . MET A 1 300 ? -49.846 -2.080 -34.255 1.00 29.11 300 MET A CA 1
ATOM 2274 C C . MET A 1 300 ? -51.184 -1.746 -34.932 1.00 29.11 300 MET A C 1
ATOM 2276 O O . MET A 1 300 ? -51.493 -0.577 -35.183 1.00 29.11 300 MET A O 1
ATOM 2280 N N . ARG A 1 301 ? -52.009 -2.781 -35.104 1.00 30.64 301 ARG A N 1
ATOM 2281 C CA . ARG A 1 301 ? -53.465 -2.751 -34.933 1.00 30.64 301 ARG A CA 1
ATOM 2282 C C . ARG A 1 301 ? -53.888 -3.994 -34.168 1.00 30.64 301 ARG A C 1
ATOM 2284 O O . ARG A 1 301 ? -53.268 -5.050 -34.418 1.00 30.64 301 ARG A O 1
#